Protein AF-A0A4Q3TW48-F1 (afdb_monomer_lite)

Sequence (237 aa):
MRKLLAAAVAIAPLMAAAGAHAEVVISTVRTTPILTSNATGSAADNIRFSGSGGINLSSGTAVTIDSSNTVTIDSGTNVNVQNAADNSIGVLINGGVTTGLTVRGQILVSDTIGDYPDTDSDGDLDGPWATGTGKYGVRVAGPGAVTGNVLIDTSGVVQVEGNNSYAIGVETALIGNLNNYGTITTYGDNSVGIRSTAAITGNVTVDGSVSANGAGASAVSIGNDVSGRVTVQGSLT

Foldseek 3Di:
DDDDDDPPDPPDPPPPPPPPQDAQEQQAEAADAAEQQCNVVNGGGAYEYDHNGEYEYQEAERYEYPEQYEYEYAAPYEQENELHAAQYESYEYEAPYAYEYEFLYEQYYYHNDPDFDPPPPPPDGDDAQHDGANYESYEYDYPHEYEEEYYQDQNGEFEHEHAPYEPYEAEEEYNYEYEHNYEFEYGHHLYERHEYPYEYAEEYYAQEEFEYHGHNYWRYYYNDHYNYYYYHNYHTD

Radius of gyration: 22.32 Å; chains: 1; bounding box: 92×38×68 Å

Secondary structure (DSSP, 8-state):
-----------------------EEE-SEESS-EEGGGTTSSS---EEE-TT-EEEESSSEEEEE-SS--EEE-TT-EEEETTPPTT-EEEEEETT-B--EEESSEEEE--S------SS-SSSPPS-S-S-BS-EEEEEESSS-EES-EEE-TT-EEEEESBT-EEEEE-S-EES-EEE-SEEEEESTT-EEEEE-S-BSS-EEE-S-EEEESTT-EEEEE-S-BSS-EEE-S-B-

pLDDT: mean 92.56, std 13.85, range [41.88, 98.94]

Structure (mmCIF, N/CA/C/O backbone):
data_AF-A0A4Q3TW48-F1
#
_entry.id   AF-A0A4Q3TW48-F1
#
loop_
_atom_site.group_PDB
_atom_site.id
_atom_site.type_symbol
_atom_site.label_atom_id
_atom_site.label_alt_id
_atom_site.label_comp_id
_atom_site.label_asym_id
_atom_site.label_entity_id
_atom_site.label_seq_id
_atom_site.pdbx_PDB_ins_code
_atom_site.Cartn_x
_atom_site.Cartn_y
_atom_site.Cartn_z
_atom_site.occupancy
_atom_site.B_iso_or_equiv
_atom_site.auth_seq_id
_atom_site.auth_comp_id
_atom_site.auth_asym_id
_atom_site.auth_atom_id
_atom_site.pdbx_PDB_model_num
ATOM 1 N N . MET A 1 1 ? -68.842 -12.856 41.416 1.00 47.47 1 MET A N 1
ATOM 2 C CA . MET A 1 1 ? -67.363 -12.808 41.385 1.00 47.47 1 MET A CA 1
ATOM 3 C C . MET A 1 1 ? -66.899 -12.704 39.944 1.00 47.47 1 MET A C 1
ATOM 5 O O . MET A 1 1 ? -67.295 -13.562 39.169 1.00 47.47 1 MET A O 1
ATOM 9 N N . ARG A 1 2 ? -66.075 -11.704 39.605 1.00 45.56 2 ARG A N 1
ATOM 10 C CA . ARG A 1 2 ? -64.919 -11.827 38.692 1.00 45.56 2 ARG A CA 1
ATOM 11 C C . ARG A 1 2 ? -64.202 -10.476 38.622 1.00 45.56 2 ARG A C 1
ATOM 13 O O . ARG A 1 2 ? -64.671 -9.541 37.988 1.00 45.56 2 ARG A O 1
ATOM 20 N N . LYS A 1 3 ? -63.103 -10.380 39.374 1.00 49.38 3 LYS A N 1
ATOM 21 C CA . LYS A 1 3 ? -62.163 -9.258 39.343 1.00 49.38 3 LYS A CA 1
ATOM 22 C C . LYS A 1 3 ? -61.404 -9.339 38.016 1.00 49.38 3 LYS A C 1
ATOM 24 O O . LYS A 1 3 ? -60.755 -10.351 37.766 1.00 49.38 3 LYS A O 1
ATOM 29 N N . LEU A 1 4 ? -61.508 -8.316 37.176 1.00 46.50 4 LEU A N 1
ATOM 30 C CA . LEU A 1 4 ? -60.657 -8.165 35.997 1.00 46.50 4 LEU A CA 1
ATOM 31 C C . LEU A 1 4 ? -59.350 -7.511 36.454 1.00 46.50 4 LEU A C 1
ATOM 33 O O . LEU A 1 4 ? -59.325 -6.324 36.764 1.00 46.50 4 LEU A O 1
ATOM 37 N N . LEU A 1 5 ? -58.283 -8.305 36.561 1.00 51.00 5 LEU A N 1
ATOM 38 C CA . LEU A 1 5 ? -56.927 -7.785 36.713 1.00 51.00 5 LEU A CA 1
ATOM 39 C C . LEU A 1 5 ? -56.436 -7.372 35.323 1.00 51.00 5 LEU A C 1
ATOM 41 O O . LEU A 1 5 ? -56.143 -8.226 34.489 1.00 51.00 5 LEU A O 1
ATOM 45 N N . ALA A 1 6 ? -56.354 -6.067 35.076 1.00 50.66 6 ALA A N 1
ATOM 46 C CA . ALA A 1 6 ? -55.621 -5.537 33.937 1.00 50.66 6 ALA A CA 1
ATOM 47 C C . ALA A 1 6 ? -54.119 -5.651 34.242 1.00 50.66 6 ALA A C 1
ATOM 49 O O . ALA A 1 6 ? -53.578 -4.889 35.042 1.00 50.66 6 ALA A O 1
ATOM 50 N N . ALA A 1 7 ? -53.455 -6.643 33.651 1.00 54.59 7 ALA A N 1
ATOM 51 C CA . ALA A 1 7 ? -52.003 -6.735 33.669 1.00 54.59 7 ALA A CA 1
ATOM 52 C C . ALA A 1 7 ? -51.437 -5.656 32.734 1.00 54.59 7 ALA A C 1
ATOM 54 O O . ALA A 1 7 ? -51.551 -5.757 31.514 1.00 54.59 7 ALA A O 1
ATOM 55 N N . ALA A 1 8 ? -50.853 -4.606 33.310 1.00 52.09 8 ALA A N 1
ATOM 56 C CA . ALA A 1 8 ? -50.073 -3.631 32.565 1.00 52.09 8 ALA A CA 1
ATOM 57 C C . ALA A 1 8 ? -48.762 -4.295 32.118 1.00 52.09 8 ALA A C 1
ATOM 59 O O . ALA A 1 8 ? -47.846 -4.486 32.916 1.00 52.09 8 ALA A O 1
ATOM 60 N N . VAL A 1 9 ? -48.682 -4.683 30.845 1.00 55.69 9 VAL A N 1
ATOM 61 C CA . VAL A 1 9 ? -47.421 -5.090 30.218 1.00 55.69 9 VAL A CA 1
ATOM 62 C C . VAL A 1 9 ? -46.605 -3.820 30.000 1.00 55.69 9 VAL A C 1
ATOM 64 O O . VAL A 1 9 ? -46.899 -3.025 29.109 1.00 55.69 9 VAL A O 1
ATOM 67 N N . ALA A 1 10 ? -45.606 -3.597 30.850 1.00 53.16 10 ALA A N 1
ATOM 68 C CA . ALA A 1 10 ? -44.621 -2.547 30.644 1.00 53.16 10 ALA A CA 1
ATOM 69 C C . ALA A 1 10 ? -43.761 -2.921 29.427 1.00 53.16 10 ALA A C 1
ATOM 71 O O . ALA A 1 10 ? -42.885 -3.780 29.510 1.00 53.16 10 ALA A O 1
ATOM 72 N N . ILE A 1 11 ? -44.031 -2.288 28.286 1.00 51.81 11 ILE A N 1
ATOM 73 C CA . ILE A 1 11 ? -43.118 -2.276 27.142 1.00 51.81 11 ILE A CA 1
ATOM 74 C C . ILE A 1 11 ? -41.919 -1.428 27.575 1.00 51.81 11 ILE A C 1
ATOM 76 O O . ILE A 1 11 ? -41.955 -0.201 27.503 1.00 51.81 11 ILE A O 1
ATOM 80 N N . ALA A 1 12 ? -40.879 -2.074 28.100 1.00 55.88 12 ALA A N 1
ATOM 81 C CA . ALA A 1 12 ? -39.589 -1.428 28.286 1.00 55.88 12 ALA A CA 1
ATOM 82 C C . ALA A 1 12 ? -39.045 -1.055 26.895 1.00 55.88 12 ALA A C 1
ATOM 84 O O . ALA A 1 12 ? -38.954 -1.936 26.035 1.00 55.88 12 ALA A O 1
ATOM 85 N N . PRO A 1 13 ? -38.680 0.211 26.633 1.00 56.09 13 PRO A N 1
ATOM 86 C CA . PRO A 1 13 ? -37.938 0.540 25.431 1.00 56.09 13 PRO A CA 1
ATOM 87 C C . PRO A 1 13 ? -36.585 -0.168 25.512 1.00 56.09 13 PRO A C 1
ATOM 89 O O . PRO A 1 13 ? -35.765 0.144 26.377 1.00 56.09 13 PRO A O 1
ATOM 92 N N . LEU A 1 14 ? -36.353 -1.132 24.620 1.00 47.44 14 LEU A N 1
ATOM 93 C CA . LEU A 1 14 ? -35.023 -1.656 24.342 1.00 47.44 14 LEU A CA 1
ATOM 94 C C . LEU A 1 14 ? -34.222 -0.520 23.697 1.00 47.44 14 LEU A C 1
ATOM 96 O O . LEU A 1 14 ? -34.199 -0.360 22.480 1.00 47.44 14 LEU A O 1
ATOM 100 N N . MET A 1 15 ? -33.628 0.326 24.534 1.00 51.22 15 MET A N 1
ATOM 101 C CA . MET A 1 15 ? -32.638 1.305 24.116 1.00 51.22 15 MET A CA 1
ATOM 102 C C . MET A 1 15 ? -31.389 0.522 23.718 1.00 51.22 15 MET A C 1
ATOM 104 O O . MET A 1 15 ? -30.552 0.195 24.557 1.00 51.22 15 MET A O 1
ATOM 108 N N . ALA A 1 16 ? -31.289 0.167 22.438 1.00 55.41 16 ALA A N 1
ATOM 109 C CA . ALA A 1 16 ? -30.023 -0.223 21.850 1.00 55.41 16 ALA A CA 1
ATOM 110 C C . ALA A 1 16 ? -29.094 0.990 21.972 1.00 55.41 16 ALA A C 1
ATOM 112 O O . ALA A 1 16 ? -29.217 1.960 21.226 1.00 55.41 16 ALA A O 1
ATOM 113 N N . ALA A 1 17 ? -28.207 0.964 22.965 1.00 49.19 17 ALA A N 1
ATOM 114 C CA . ALA A 1 17 ? -27.077 1.868 23.014 1.00 49.19 17 ALA A CA 1
ATOM 115 C C . ALA A 1 17 ? -26.208 1.547 21.793 1.00 49.19 17 ALA A C 1
ATOM 117 O O . ALA A 1 17 ? -25.379 0.640 21.828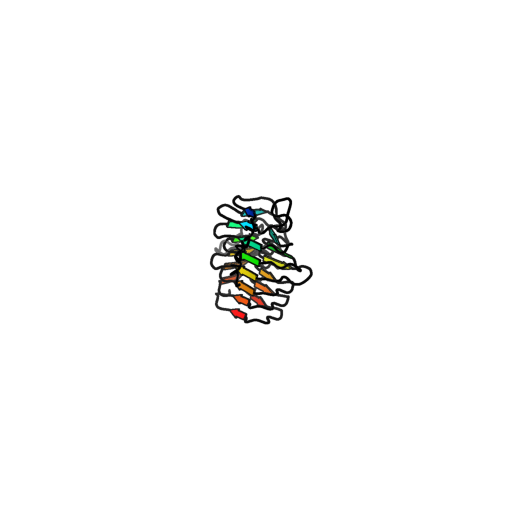 1.00 49.19 17 ALA A O 1
ATOM 118 N N . ALA A 1 18 ? -26.441 2.250 20.685 1.00 49.12 18 ALA A N 1
ATOM 119 C CA . ALA A 1 18 ? -25.451 2.365 19.634 1.00 49.12 18 ALA A CA 1
ATOM 120 C C . ALA A 1 18 ? -24.270 3.093 20.277 1.00 49.12 18 ALA A C 1
ATOM 122 O O . ALA A 1 18 ? -24.306 4.310 20.458 1.00 49.12 18 ALA A O 1
ATOM 123 N N . GLY A 1 19 ? -23.278 2.331 20.740 1.00 41.88 19 GLY A N 1
ATOM 124 C CA . GLY A 1 19 ? -22.016 2.904 21.167 1.00 41.88 19 GLY A CA 1
ATOM 125 C C . GLY A 1 19 ? -21.499 3.741 20.009 1.00 41.88 19 GLY A C 1
ATOM 126 O O . GLY A 1 19 ? -21.275 3.217 18.919 1.00 41.88 19 GLY A O 1
ATOM 127 N N . ALA A 1 20 ? -21.367 5.048 20.219 1.00 45.03 20 ALA A N 1
ATOM 128 C CA . ALA A 1 20 ? -20.543 5.855 19.345 1.00 45.03 20 ALA A CA 1
ATOM 129 C C . ALA A 1 20 ? -19.128 5.291 19.497 1.00 45.03 20 ALA A C 1
ATOM 131 O O . ALA A 1 20 ? -18.464 5.543 20.502 1.00 45.03 20 ALA A O 1
ATOM 132 N N . HIS A 1 21 ? -18.707 4.449 18.555 1.00 55.84 21 HIS A N 1
ATOM 133 C CA . HIS A 1 21 ? -17.299 4.131 18.406 1.00 55.84 21 HIS A CA 1
ATOM 134 C C . HIS A 1 21 ? -16.649 5.449 17.998 1.00 55.84 21 HIS A C 1
ATOM 136 O O . HIS A 1 21 ? -16.782 5.883 16.854 1.00 55.84 21 HIS A O 1
ATOM 142 N N . ALA A 1 22 ? -16.074 6.148 18.978 1.00 68.50 22 ALA A N 1
ATOM 143 C CA . ALA A 1 22 ? -15.161 7.233 18.680 1.00 68.50 22 ALA A CA 1
ATOM 144 C C . ALA A 1 22 ? -14.069 6.637 17.792 1.00 68.50 22 ALA A C 1
ATOM 146 O O . ALA A 1 22 ? -13.667 5.509 18.022 1.00 68.50 22 ALA A O 1
ATOM 147 N N . GLU A 1 23 ? -13.694 7.343 16.737 1.00 90.31 23 GLU A N 1
ATOM 148 C CA . GLU A 1 23 ? -12.499 7.044 15.961 1.00 90.31 23 GLU A CA 1
ATOM 149 C C . GLU A 1 23 ? -11.493 8.165 16.225 1.00 90.31 23 GLU A C 1
ATOM 151 O O . GLU A 1 23 ? -11.870 9.316 16.486 1.00 90.31 23 GLU A O 1
ATOM 156 N N . VAL A 1 24 ? -10.206 7.863 16.110 1.00 96.56 24 VAL A N 1
ATOM 157 C CA . VAL A 1 24 ? -9.156 8.876 16.158 1.00 96.56 24 VAL A CA 1
ATOM 158 C C . VAL A 1 24 ? -9.068 9.561 14.803 1.00 96.56 24 VAL A C 1
ATOM 160 O O . VAL A 1 24 ? -8.630 8.972 13.813 1.00 96.56 24 VAL A O 1
ATOM 163 N N . VAL A 1 25 ? -9.453 10.838 14.769 1.00 97.19 25 VAL A N 1
ATOM 164 C CA . VAL A 1 25 ? -9.357 11.667 13.565 1.00 97.19 25 VAL A CA 1
ATOM 165 C C . VAL A 1 25 ? -8.012 12.390 13.527 1.00 97.19 25 VAL A C 1
ATOM 167 O O . VAL A 1 25 ? -7.734 13.269 14.344 1.00 97.19 25 VAL A O 1
ATOM 170 N N . ILE A 1 26 ? -7.191 12.062 12.534 1.00 97.88 26 ILE A N 1
ATOM 171 C CA . ILE A 1 26 ? -5.974 12.800 12.203 1.00 97.88 26 ILE A CA 1
ATOM 172 C C . ILE A 1 26 ? -6.372 13.947 11.280 1.00 97.88 26 ILE A C 1
ATOM 174 O O . ILE A 1 26 ? -6.634 13.734 10.099 1.00 97.88 26 ILE A O 1
ATOM 178 N N . SER A 1 27 ? -6.460 15.157 11.833 1.00 97.19 27 SER A N 1
ATOM 179 C CA . SER A 1 27 ? -6.842 16.381 11.108 1.00 97.19 27 SER A CA 1
ATOM 180 C C . SER A 1 27 ? -5.666 17.312 10.791 1.00 97.19 27 SER A C 1
ATOM 182 O O . SER A 1 27 ? -5.808 18.265 10.022 1.00 97.19 27 SER A O 1
ATOM 184 N N . THR A 1 28 ? -4.491 17.021 11.348 1.00 96.75 28 THR A N 1
ATOM 185 C CA . THR A 1 28 ? -3.230 17.726 11.096 1.00 96.75 28 THR A CA 1
ATOM 186 C C . THR A 1 28 ? -2.124 16.736 10.746 1.00 96.75 28 THR A C 1
ATOM 188 O O . THR A 1 28 ? -2.190 15.557 11.105 1.00 96.75 28 THR A O 1
ATOM 191 N N . VAL A 1 29 ? -1.107 17.209 10.023 1.00 97.94 29 VAL A N 1
ATOM 192 C CA . VAL A 1 29 ? 0.040 16.379 9.643 1.00 97.94 29 VAL A CA 1
ATOM 193 C C . VAL A 1 29 ? 0.878 16.023 10.869 1.00 97.94 29 VAL A C 1
ATOM 195 O O . VAL A 1 29 ? 1.196 16.877 11.697 1.00 97.94 29 VAL A O 1
ATOM 198 N N . ARG A 1 30 ? 1.265 14.752 10.959 1.00 97.06 30 ARG A N 1
ATOM 199 C CA . ARG A 1 30 ? 2.155 14.208 11.986 1.00 97.06 30 ARG A CA 1
ATOM 200 C C . ARG A 1 30 ? 3.507 13.841 11.386 1.00 97.06 30 ARG A C 1
ATOM 202 O O . ARG A 1 30 ? 3.604 13.507 10.211 1.00 97.06 30 ARG A O 1
ATOM 209 N N . THR A 1 31 ? 4.535 13.832 12.225 1.00 98.00 31 THR A N 1
ATOM 210 C CA . THR A 1 31 ? 5.898 13.391 11.876 1.00 98.00 31 THR A CA 1
ATOM 211 C C . THR A 1 31 ? 6.317 12.135 12.639 1.00 98.00 31 THR A C 1
ATOM 213 O O . THR A 1 31 ? 7.496 11.801 12.719 1.00 98.00 31 THR A O 1
ATOM 216 N N . THR A 1 32 ? 5.347 11.442 13.237 1.00 97.81 32 THR A N 1
ATOM 217 C CA . THR A 1 32 ? 5.546 10.197 13.977 1.00 97.81 32 THR A CA 1
ATOM 218 C C . THR A 1 32 ? 4.590 9.121 13.466 1.00 97.81 32 THR A C 1
ATOM 220 O O . THR A 1 32 ? 3.460 9.457 13.089 1.00 97.81 32 THR A O 1
ATOM 223 N N . PRO A 1 33 ? 5.015 7.842 13.468 1.00 98.50 33 PRO A N 1
ATOM 224 C CA . PRO A 1 33 ? 4.142 6.720 13.150 1.00 98.50 33 PRO A CA 1
ATOM 225 C C . PRO A 1 33 ? 2.880 6.677 14.012 1.00 98.50 33 PRO A C 1
ATOM 227 O O . PRO A 1 33 ? 2.847 7.201 15.132 1.00 98.50 33 PRO A O 1
ATOM 230 N N . ILE A 1 34 ? 1.861 5.984 13.513 1.00 98.56 34 ILE A N 1
ATOM 231 C CA . ILE A 1 34 ? 0.654 5.661 14.272 1.00 98.56 34 ILE A CA 1
ATOM 232 C C . ILE A 1 34 ? 0.314 4.180 14.132 1.00 98.56 34 ILE A C 1
ATOM 234 O O . ILE A 1 34 ? 0.529 3.571 13.086 1.00 98.56 34 ILE A O 1
ATOM 238 N N . LEU A 1 35 ? -0.225 3.606 15.202 1.00 98.56 35 LEU A N 1
ATOM 239 C CA . LEU A 1 35 ? -0.625 2.209 15.265 1.00 98.56 35 LEU A CA 1
ATOM 240 C C . LEU A 1 35 ? -2.017 2.075 15.869 1.00 98.56 35 LEU A C 1
ATOM 242 O O . LEU A 1 35 ? -2.354 2.789 16.815 1.00 98.56 35 LEU A O 1
ATOM 246 N N . THR A 1 36 ? -2.829 1.180 15.315 1.00 98.50 36 THR A N 1
ATOM 247 C CA . THR A 1 36 ? -4.231 1.020 15.719 1.00 98.50 36 THR A CA 1
ATOM 248 C C . THR A 1 36 ? -4.391 0.559 17.161 1.00 98.50 36 THR A C 1
ATOM 250 O O . THR A 1 36 ? -5.332 0.993 17.814 1.00 98.50 36 THR A O 1
ATOM 253 N N . SER A 1 37 ? -3.458 -0.233 17.702 1.00 98.12 37 SER A N 1
ATOM 254 C CA . SER A 1 37 ? -3.489 -0.712 19.090 1.00 98.12 37 SER A CA 1
ATOM 255 C C . SER A 1 37 ? -3.247 0.387 20.135 1.00 98.12 37 SER A C 1
ATOM 257 O O . SER A 1 37 ? -3.519 0.185 21.319 1.00 98.12 37 SER A O 1
ATOM 259 N N . ASN A 1 38 ? -2.792 1.569 19.703 1.00 97.25 38 ASN A N 1
ATOM 260 C CA . ASN A 1 38 ? -2.535 2.734 20.546 1.00 97.25 38 ASN A CA 1
ATOM 261 C C . ASN A 1 38 ? -2.938 4.048 19.854 1.00 97.25 38 ASN A C 1
ATOM 263 O O . ASN A 1 38 ? -2.284 5.080 20.027 1.00 97.25 38 ASN A O 1
ATOM 267 N N . ALA A 1 39 ? -3.996 4.021 19.043 1.00 97.00 39 ALA A N 1
ATOM 268 C CA . ALA A 1 39 ? -4.413 5.163 18.234 1.00 97.00 39 ALA A CA 1
ATOM 269 C C . ALA A 1 39 ? -4.681 6.423 19.081 1.00 97.00 39 ALA A C 1
ATOM 271 O O . ALA A 1 39 ? -4.349 7.533 18.667 1.00 97.00 39 ALA A O 1
ATOM 272 N N . THR A 1 40 ? -5.227 6.261 20.293 1.00 94.44 40 THR A N 1
ATOM 273 C CA . THR A 1 40 ? -5.528 7.373 21.220 1.00 94.44 40 THR A CA 1
ATOM 274 C C . THR A 1 40 ? -4.328 7.805 22.073 1.00 94.44 40 THR A C 1
ATOM 276 O O . THR A 1 40 ? -4.432 8.745 22.859 1.00 94.44 40 THR A O 1
ATOM 279 N N . GLY A 1 41 ? -3.197 7.096 21.977 1.00 93.88 41 GLY A N 1
ATOM 280 C CA . GLY A 1 41 ? -2.044 7.228 22.872 1.00 93.88 41 GLY A CA 1
ATOM 281 C C . GLY A 1 41 ? -2.164 6.457 24.193 1.00 93.88 41 GLY A C 1
ATOM 282 O O . GLY A 1 41 ? -1.186 6.398 24.938 1.00 93.88 41 GLY A O 1
ATOM 283 N N . SER A 1 42 ? -3.325 5.853 24.479 1.00 93.75 42 SER A N 1
ATOM 284 C CA . SER A 1 42 ? -3.524 4.978 25.648 1.00 93.75 42 SER A CA 1
ATOM 285 C C . SER A 1 42 ? -4.360 3.719 25.386 1.00 93.75 42 SER A C 1
ATOM 287 O O . SER A 1 42 ? -4.442 2.849 26.251 1.00 93.75 42 SER A O 1
ATOM 289 N N . ALA A 1 43 ? -4.999 3.620 24.221 1.00 94.88 43 ALA A N 1
ATOM 290 C CA . ALA A 1 43 ? -5.896 2.530 23.867 1.00 94.88 43 ALA A CA 1
ATOM 291 C C . ALA A 1 43 ? -5.999 2.362 22.348 1.00 94.88 43 ALA A C 1
ATOM 293 O O . ALA A 1 43 ? -5.704 3.288 21.581 1.00 94.88 43 ALA A O 1
ATOM 294 N N . ALA A 1 44 ? -6.472 1.182 21.952 1.00 97.31 44 ALA A N 1
ATOM 295 C CA . ALA A 1 44 ? -6.741 0.848 20.568 1.00 97.31 44 ALA A CA 1
ATOM 296 C C . ALA A 1 44 ? -7.969 1.591 20.038 1.00 97.31 44 ALA A C 1
ATOM 298 O O . ALA A 1 44 ? -8.954 1.739 20.763 1.00 97.31 44 ALA A O 1
ATOM 299 N N . ASP A 1 45 ? -7.918 2.027 18.783 1.00 97.62 45 ASP A N 1
ATOM 300 C CA . ASP A 1 45 ? -9.054 2.661 18.121 1.00 97.62 45 ASP A CA 1
ATOM 301 C C . ASP A 1 45 ? -8.928 2.629 16.591 1.00 97.62 45 ASP A C 1
ATOM 303 O O . ASP A 1 45 ? -7.849 2.393 16.039 1.00 97.62 45 ASP A O 1
ATOM 307 N N . ASN A 1 46 ? -10.039 2.876 15.900 1.00 98.19 46 ASN A N 1
ATOM 308 C CA . ASN A 1 46 ? -10.048 3.162 14.471 1.00 98.19 46 ASN A CA 1
ATOM 309 C C . ASN A 1 46 ? -9.311 4.477 14.202 1.00 98.19 46 ASN A C 1
ATOM 311 O O . ASN A 1 46 ? -9.359 5.407 15.008 1.00 98.19 46 ASN A O 1
ATOM 315 N N . ILE A 1 47 ? -8.662 4.574 13.045 1.00 98.62 47 ILE A N 1
ATOM 316 C CA . ILE A 1 47 ? -7.953 5.783 12.621 1.00 98.62 47 ILE A CA 1
ATOM 317 C C . ILE A 1 47 ? -8.588 6.296 11.332 1.00 98.62 47 ILE A C 1
ATOM 319 O O . ILE A 1 47 ? -8.693 5.558 10.350 1.00 98.62 47 ILE A O 1
ATOM 323 N N . ARG A 1 48 ? -8.947 7.580 11.303 1.00 98.44 48 ARG A N 1
ATOM 324 C CA . ARG A 1 48 ? -9.371 8.273 10.083 1.00 98.44 48 ARG A CA 1
ATOM 325 C C . ARG A 1 48 ? -8.519 9.507 9.834 1.00 98.44 48 ARG A C 1
ATOM 327 O O . ARG A 1 48 ? -8.433 10.388 10.682 1.00 98.44 48 ARG A O 1
ATOM 334 N N . PHE A 1 49 ? -7.918 9.610 8.658 1.00 98.56 49 PHE A N 1
ATOM 335 C CA . PHE A 1 49 ? -7.299 10.851 8.196 1.00 98.56 49 PHE A CA 1
ATOM 336 C C . PHE A 1 49 ? -8.367 11.713 7.535 1.00 98.56 49 PHE A C 1
ATOM 338 O O . PHE A 1 49 ? -9.092 11.211 6.686 1.00 98.56 49 PHE A O 1
ATOM 345 N N . SER A 1 50 ? -8.470 12.990 7.914 1.00 97.56 50 SER A N 1
ATOM 346 C CA . SER A 1 50 ? -9.491 13.911 7.398 1.00 97.56 50 SER A CA 1
ATOM 347 C C . SER A 1 50 ? -8.941 15.328 7.217 1.00 97.56 50 SER A C 1
ATOM 349 O O . SER A 1 50 ? -8.070 15.763 7.965 1.00 97.56 50 SER A O 1
ATOM 351 N N . GLY A 1 51 ? -9.497 16.100 6.279 1.00 95.81 51 GLY A N 1
ATOM 352 C CA . GLY A 1 51 ? -9.113 17.503 6.071 1.00 95.81 51 GLY A CA 1
ATOM 353 C C . GLY A 1 51 ? -7.634 17.645 5.701 1.00 95.81 51 GLY A C 1
ATOM 354 O O . GLY A 1 51 ? -7.183 17.020 4.754 1.00 95.81 51 GLY A O 1
ATOM 355 N N . SER A 1 52 ? -6.877 18.435 6.465 1.00 94.44 52 SER A N 1
ATOM 356 C CA . SER A 1 52 ? -5.417 18.590 6.321 1.00 94.44 52 SER A CA 1
ATOM 357 C C . SER A 1 52 ? -4.596 17.508 7.043 1.00 94.44 52 SER A C 1
ATOM 359 O O . SER A 1 52 ? -3.407 17.694 7.310 1.00 94.44 52 SER A O 1
ATOM 361 N N . GLY A 1 53 ? -5.235 16.410 7.442 1.00 97.88 53 GLY A N 1
ATOM 362 C CA . GLY A 1 53 ? -4.596 15.293 8.122 1.00 97.88 53 GLY A CA 1
ATOM 363 C C . GLY A 1 53 ? -3.563 14.581 7.264 1.00 97.88 53 GLY A C 1
ATOM 364 O O . GLY A 1 53 ? -3.736 14.424 6.057 1.00 97.88 53 GLY A O 1
ATOM 365 N N . GLY A 1 54 ? -2.504 14.089 7.900 1.00 98.25 54 GLY A N 1
ATOM 366 C CA . GLY A 1 54 ? -1.522 13.266 7.210 1.00 98.25 54 GLY A CA 1
ATOM 367 C C . GLY A 1 54 ? -0.396 12.776 8.104 1.00 98.25 54 GLY A C 1
ATOM 368 O O . GLY A 1 54 ? -0.350 13.080 9.297 1.00 98.25 54 GLY A O 1
ATOM 369 N N . ILE A 1 55 ? 0.529 12.033 7.510 1.00 98.69 55 ILE A N 1
ATOM 370 C CA . ILE A 1 55 ? 1.809 11.653 8.112 1.00 98.69 55 ILE A CA 1
ATOM 371 C C . ILE A 1 55 ? 2.915 11.936 7.100 1.00 98.69 55 ILE A C 1
ATOM 373 O O . ILE A 1 55 ? 2.759 11.590 5.937 1.00 98.69 55 ILE A O 1
ATOM 377 N N . ASN A 1 56 ? 4.024 12.519 7.554 1.00 98.25 56 ASN A N 1
ATOM 378 C CA . ASN A 1 56 ? 5.259 12.657 6.787 1.00 98.25 56 ASN A CA 1
ATOM 379 C C . ASN A 1 56 ? 6.417 12.039 7.579 1.00 98.25 56 ASN A C 1
ATOM 381 O O . ASN A 1 56 ? 6.789 12.553 8.635 1.00 98.25 56 ASN A O 1
ATOM 385 N N . LEU A 1 57 ? 6.990 10.956 7.061 1.00 98.19 57 LEU A N 1
ATOM 386 C CA . LEU A 1 57 ? 8.201 10.312 7.577 1.00 98.19 57 LEU A CA 1
ATOM 387 C C . LEU A 1 57 ? 9.295 10.285 6.507 1.00 98.19 57 LEU A C 1
ATOM 389 O O . LEU A 1 57 ? 9.039 10.588 5.348 1.00 98.19 57 LEU A O 1
ATOM 393 N N . SER A 1 58 ? 10.498 9.866 6.895 1.00 96.50 58 SER A N 1
ATOM 394 C CA . SER A 1 58 ? 11.598 9.545 5.973 1.00 96.50 58 SER A CA 1
ATOM 395 C C . SER A 1 58 ? 12.095 8.103 6.083 1.00 96.50 58 SER A C 1
ATOM 397 O O . SER A 1 58 ? 12.984 7.679 5.353 1.00 96.50 58 SER A O 1
ATOM 399 N N . SER A 1 59 ? 11.554 7.326 7.019 1.00 97.12 59 SER A N 1
ATOM 400 C CA . SER A 1 59 ? 11.926 5.927 7.222 1.00 97.12 59 SER A CA 1
ATOM 401 C C . SER A 1 59 ? 10.855 5.183 8.015 1.00 97.12 59 SER A C 1
ATOM 403 O O . SER A 1 59 ? 10.016 5.797 8.679 1.00 97.12 59 SER A O 1
ATOM 405 N N . GLY A 1 60 ? 10.922 3.852 7.976 1.00 98.19 60 GLY A N 1
ATOM 406 C CA . GLY A 1 60 ? 10.069 2.978 8.775 1.00 98.19 60 GLY A CA 1
ATOM 407 C C . GLY A 1 60 ? 8.646 2.870 8.233 1.00 98.19 60 GLY A C 1
ATOM 408 O O . GLY A 1 60 ? 8.406 3.020 7.036 1.00 98.19 60 GLY A O 1
ATOM 409 N N . THR A 1 61 ? 7.705 2.564 9.125 1.00 98.81 61 THR A N 1
ATOM 410 C CA . THR A 1 61 ? 6.290 2.371 8.788 1.00 98.81 61 THR A CA 1
ATOM 411 C C . THR A 1 61 ? 5.461 3.556 9.270 1.00 98.81 61 THR A C 1
ATOM 413 O O . THR A 1 61 ? 5.509 3.879 10.455 1.00 98.81 61 THR A O 1
ATOM 416 N N . ALA A 1 62 ? 4.691 4.194 8.384 1.00 98.75 62 ALA A N 1
ATOM 417 C CA . ALA A 1 62 ? 3.870 5.349 8.755 1.00 98.75 62 ALA A CA 1
ATOM 418 C C . ALA A 1 62 ? 2.600 4.963 9.522 1.00 98.75 62 ALA A C 1
ATOM 420 O O . ALA A 1 62 ? 2.316 5.544 10.573 1.00 98.75 62 ALA A O 1
ATOM 421 N N . VAL A 1 63 ? 1.860 3.969 9.033 1.00 98.88 63 VAL A N 1
ATOM 422 C CA . VAL A 1 63 ? 0.656 3.449 9.689 1.00 98.88 63 VAL A CA 1
ATOM 423 C C . VAL A 1 63 ? 0.778 1.946 9.885 1.00 98.88 63 VAL A C 1
ATOM 425 O O . VAL A 1 63 ? 1.038 1.221 8.928 1.00 98.88 63 VAL A O 1
ATOM 428 N N . THR A 1 64 ? 0.524 1.470 11.100 1.00 98.81 64 THR A N 1
ATOM 429 C CA . THR A 1 64 ? 0.489 0.038 11.415 1.00 98.81 64 THR A CA 1
ATOM 430 C C . THR A 1 64 ? -0.897 -0.367 11.911 1.00 98.81 64 THR A C 1
ATOM 432 O O . THR A 1 64 ? -1.377 0.128 12.928 1.00 98.81 64 THR A O 1
ATOM 435 N N . ILE A 1 65 ? -1.537 -1.295 11.207 1.00 98.75 65 ILE A N 1
ATOM 436 C CA . ILE A 1 65 ? -2.786 -1.934 11.616 1.00 98.75 65 ILE A CA 1
ATOM 437 C C . ILE A 1 65 ? -2.444 -3.243 12.331 1.00 98.75 65 ILE A C 1
ATOM 439 O O . ILE A 1 65 ? -2.185 -4.263 11.698 1.00 98.75 65 ILE A O 1
ATOM 443 N N . ASP A 1 66 ? -2.393 -3.190 13.657 1.00 98.31 66 ASP A N 1
ATOM 444 C CA . ASP A 1 66 ? -1.991 -4.268 14.570 1.00 98.31 66 ASP A CA 1
ATOM 445 C C . ASP A 1 66 ? -3.080 -4.679 15.576 1.00 98.31 66 ASP A C 1
ATOM 447 O O . ASP A 1 66 ? -2.850 -5.544 16.421 1.00 98.31 66 ASP A O 1
ATOM 451 N N . SER A 1 67 ? -4.276 -4.097 15.483 1.00 97.75 67 SER A N 1
ATOM 452 C CA . SER A 1 67 ? -5.455 -4.484 16.259 1.00 97.75 67 SER A CA 1
ATOM 453 C C . SER A 1 67 ? -6.672 -4.666 15.348 1.00 97.75 67 SER A C 1
ATOM 455 O O . SER A 1 67 ? -6.619 -4.414 14.143 1.00 97.75 67 SER A O 1
ATOM 457 N N . SER A 1 68 ? -7.796 -5.124 15.910 1.00 96.50 68 SER A N 1
ATOM 458 C CA . SER A 1 68 ? -9.055 -5.280 15.160 1.00 96.50 68 SER A CA 1
ATOM 459 C C . SER A 1 68 ? -9.796 -3.945 15.000 1.00 96.50 68 SER A C 1
ATOM 461 O O . SER A 1 68 ? -10.955 -3.804 15.382 1.00 96.50 68 SER A O 1
ATOM 463 N N . ASN A 1 69 ? -9.083 -2.950 14.476 1.00 98.25 69 ASN A N 1
ATOM 464 C CA . ASN A 1 69 ? -9.546 -1.591 14.229 1.00 98.25 69 ASN A CA 1
ATOM 465 C C . ASN A 1 69 ? -9.163 -1.179 12.811 1.00 98.25 69 ASN A C 1
ATOM 467 O O . ASN A 1 69 ? -8.113 -1.576 12.311 1.00 98.25 69 ASN A O 1
ATOM 471 N N . THR A 1 70 ? -10.008 -0.384 12.167 1.00 98.56 70 THR A N 1
ATOM 472 C CA . THR A 1 70 ? -9.866 -0.011 10.756 1.00 98.56 70 THR A CA 1
ATOM 473 C C . THR A 1 70 ? -9.046 1.257 10.565 1.00 98.56 70 THR A C 1
ATOM 475 O O . THR A 1 70 ? -9.024 2.129 11.436 1.00 98.56 70 THR A O 1
ATOM 478 N N . VAL A 1 71 ? -8.477 1.414 9.369 1.00 98.81 71 VAL A N 1
ATOM 479 C CA . VAL A 1 71 ? -7.880 2.677 8.916 1.00 98.81 71 VAL A CA 1
ATOM 480 C C . VAL A 1 71 ? -8.605 3.186 7.674 1.00 98.81 71 VAL A C 1
ATOM 482 O O . VAL A 1 71 ? -8.777 2.452 6.699 1.00 98.81 71 VAL A O 1
ATOM 485 N N . THR A 1 72 ? -8.979 4.466 7.692 1.00 98.81 72 THR A N 1
ATOM 486 C CA . THR A 1 72 ? -9.489 5.187 6.520 1.00 98.81 72 THR A CA 1
ATOM 487 C C . THR A 1 72 ? -8.612 6.401 6.225 1.00 98.81 72 THR A C 1
ATOM 489 O O . THR A 1 72 ? -8.410 7.255 7.086 1.00 98.81 72 THR A O 1
ATOM 492 N N . ILE A 1 73 ? -8.095 6.495 5.003 1.00 98.75 73 ILE A N 1
ATOM 493 C CA . ILE A 1 73 ? -7.343 7.654 4.511 1.00 98.75 73 ILE A CA 1
ATOM 494 C C . ILE A 1 73 ? -8.278 8.429 3.584 1.00 98.75 73 ILE A C 1
ATOM 496 O O . ILE A 1 73 ? -8.449 8.015 2.439 1.00 98.75 73 ILE A O 1
ATOM 500 N N . ASP A 1 74 ? -8.932 9.495 4.058 1.00 98.69 74 ASP A N 1
ATOM 501 C CA . ASP A 1 74 ? -9.923 10.208 3.242 1.00 98.69 74 ASP A CA 1
ATOM 502 C C . ASP A 1 74 ? -9.291 10.995 2.091 1.00 98.69 74 ASP A C 1
ATOM 504 O O . ASP A 1 74 ? -8.111 11.357 2.109 1.00 98.69 74 ASP A O 1
ATOM 508 N N . SER A 1 75 ? -10.109 11.300 1.084 1.00 98.12 75 SER A N 1
ATOM 509 C CA . SER A 1 75 ? -9.727 12.162 -0.033 1.00 98.12 75 SER A CA 1
ATOM 510 C C . SER A 1 75 ? -9.143 13.487 0.460 1.00 98.12 75 SER A C 1
ATOM 512 O O . SER A 1 75 ? -9.717 14.130 1.341 1.00 98.12 75 SER A O 1
ATOM 514 N N . GLY A 1 76 ? -8.029 13.908 -0.137 1.00 97.19 76 GLY A N 1
ATOM 515 C CA . GLY A 1 76 ? -7.320 15.132 0.247 1.00 97.19 76 GLY A CA 1
ATOM 516 C C . GLY A 1 76 ? -6.351 14.976 1.424 1.00 97.19 76 GLY A C 1
ATOM 517 O O . GLY A 1 76 ? -5.688 15.948 1.766 1.00 97.19 76 GLY A O 1
ATOM 518 N N . THR A 1 77 ? -6.235 13.779 2.011 1.00 98.62 77 THR A N 1
ATOM 519 C CA . THR A 1 77 ? -5.213 13.460 3.023 1.00 98.62 77 THR A CA 1
ATOM 520 C C . THR A 1 77 ? -4.062 12.649 2.437 1.00 98.62 77 THR A C 1
ATOM 522 O O . THR A 1 77 ? -4.173 12.085 1.342 1.00 98.62 77 THR A O 1
ATOM 525 N N . ASN A 1 78 ? -2.944 12.590 3.161 1.00 97.38 78 ASN A N 1
ATOM 526 C CA . ASN A 1 78 ? -1.713 11.983 2.659 1.00 97.38 78 ASN A CA 1
ATOM 527 C C . ASN A 1 78 ? -0.910 11.261 3.749 1.00 97.38 78 ASN A C 1
ATOM 529 O O . ASN A 1 78 ? -0.620 11.823 4.807 1.00 97.38 78 ASN A O 1
ATOM 533 N N . VAL A 1 79 ? -0.511 10.027 3.449 1.00 98.69 79 VAL A N 1
ATOM 534 C CA . VAL A 1 79 ? 0.449 9.225 4.213 1.00 98.69 79 VAL A CA 1
ATOM 535 C C . VAL A 1 79 ? 1.719 9.118 3.379 1.00 98.69 79 VAL A C 1
ATOM 537 O O . VAL A 1 79 ? 1.779 8.354 2.419 1.00 98.69 79 VAL A O 1
ATOM 540 N N . ASN A 1 80 ? 2.728 9.899 3.746 1.00 98.19 80 ASN A N 1
ATOM 541 C CA . ASN A 1 80 ? 3.970 10.014 3.005 1.00 98.19 80 ASN A CA 1
ATOM 542 C C . ASN A 1 80 ? 5.146 9.456 3.808 1.00 98.19 80 ASN A C 1
ATOM 544 O O . ASN A 1 80 ? 5.361 9.817 4.970 1.00 98.19 80 ASN A O 1
ATOM 548 N N . VAL A 1 81 ? 5.967 8.651 3.146 1.00 98.38 81 VAL A N 1
ATOM 549 C CA . VAL A 1 81 ? 7.349 8.396 3.540 1.00 98.38 81 VAL A CA 1
ATOM 550 C C . VAL A 1 81 ? 8.223 8.934 2.410 1.00 98.38 81 VAL A C 1
ATOM 552 O O . VAL A 1 81 ? 8.322 8.322 1.354 1.00 98.38 81 VAL A O 1
ATOM 555 N N . GLN A 1 82 ? 8.757 10.138 2.591 1.00 96.19 82 GLN A N 1
ATOM 556 C CA . GLN A 1 82 ? 9.484 10.883 1.560 1.00 96.19 82 GLN A CA 1
ATOM 557 C C . GLN A 1 82 ? 10.982 10.723 1.743 1.00 96.19 82 GLN A C 1
ATOM 559 O O . GLN A 1 82 ? 11.449 10.657 2.881 1.00 96.19 82 GLN A O 1
ATOM 564 N N . ASN A 1 83 ? 11.741 10.717 0.645 1.00 95.25 83 ASN A N 1
ATOM 565 C CA . ASN A 1 83 ? 13.170 10.392 0.686 1.00 95.25 83 ASN A CA 1
ATOM 566 C C . ASN A 1 83 ? 13.386 9.103 1.488 1.00 95.25 83 ASN A C 1
ATOM 568 O O . ASN A 1 83 ? 14.210 9.045 2.405 1.00 95.25 83 ASN A O 1
ATOM 572 N N . ALA A 1 84 ? 12.525 8.120 1.225 1.00 96.38 84 ALA A N 1
ATOM 573 C CA . ALA A 1 84 ? 12.330 6.998 2.111 1.00 96.38 84 ALA A CA 1
ATOM 574 C C . ALA A 1 84 ? 13.606 6.164 2.188 1.00 96.38 84 ALA A C 1
ATOM 576 O O . ALA A 1 84 ? 14.165 5.783 1.162 1.00 96.38 84 ALA A O 1
ATOM 577 N N . ALA A 1 85 ? 14.026 5.789 3.392 1.00 97.12 85 ALA A N 1
ATOM 578 C CA . ALA A 1 85 ? 15.024 4.740 3.558 1.00 97.12 85 ALA A CA 1
ATOM 579 C C . ALA A 1 85 ? 14.520 3.402 2.981 1.00 97.12 85 ALA A C 1
ATOM 581 O O . ALA A 1 85 ? 13.313 3.198 2.791 1.00 97.12 85 ALA A O 1
ATOM 582 N N . ASP A 1 86 ? 15.434 2.469 2.731 1.00 97.88 86 ASP A N 1
ATOM 583 C CA . ASP A 1 86 ? 15.081 1.107 2.328 1.00 97.88 86 ASP A CA 1
ATOM 584 C C . ASP A 1 86 ? 14.109 0.455 3.313 1.00 97.88 86 ASP A C 1
ATOM 586 O O . ASP A 1 86 ? 14.157 0.693 4.522 1.00 97.88 86 ASP A O 1
ATOM 590 N N . ASN A 1 87 ? 13.246 -0.414 2.788 1.00 98.12 87 ASN A N 1
ATOM 591 C CA . ASN A 1 87 ? 12.238 -1.149 3.559 1.00 98.12 87 ASN A CA 1
ATOM 592 C C . ASN A 1 87 ? 11.162 -0.279 4.232 1.00 98.12 87 ASN A C 1
ATOM 594 O O . ASN A 1 87 ? 10.452 -0.753 5.122 1.00 98.12 87 ASN A O 1
ATOM 598 N N . SER A 1 88 ? 11.021 0.982 3.820 1.00 98.69 88 SER A N 1
ATOM 599 C CA . SER A 1 88 ? 9.954 1.857 4.308 1.00 98.69 88 SER A CA 1
ATOM 600 C C . SER A 1 88 ? 8.573 1.406 3.832 1.00 98.69 88 SER A C 1
ATOM 602 O O . SER A 1 88 ? 8.416 0.880 2.729 1.00 98.69 88 SER A O 1
ATOM 604 N N . ILE A 1 89 ? 7.562 1.632 4.670 1.00 98.88 89 ILE A N 1
ATOM 605 C CA . ILE A 1 89 ? 6.188 1.185 4.438 1.00 98.88 89 ILE A CA 1
ATOM 606 C C . ILE A 1 89 ? 5.221 2.345 4.698 1.00 98.88 89 ILE A C 1
ATOM 608 O O . ILE A 1 89 ? 5.247 2.947 5.770 1.00 98.88 89 ILE A O 1
ATOM 612 N N . GLY A 1 90 ? 4.318 2.631 3.763 1.00 98.81 90 GLY A N 1
ATOM 613 C CA . GLY A 1 90 ? 3.211 3.560 4.001 1.00 98.81 90 GLY A CA 1
ATOM 614 C C . GLY A 1 90 ? 2.239 2.996 5.040 1.00 98.81 90 GLY A C 1
ATOM 615 O O . GLY A 1 90 ? 2.099 3.530 6.140 1.00 98.81 90 GLY A O 1
ATOM 616 N N . VAL A 1 91 ? 1.609 1.866 4.719 1.00 98.94 91 VAL A N 1
ATOM 617 C CA . VAL A 1 91 ? 0.668 1.163 5.599 1.00 98.94 91 VAL A CA 1
ATOM 618 C C . VAL A 1 91 ? 1.048 -0.312 5.727 1.00 98.94 91 VAL A C 1
ATOM 620 O O . VAL A 1 91 ? 1.060 -1.042 4.738 1.00 98.94 91 VAL A O 1
ATOM 623 N N . LEU A 1 92 ? 1.321 -0.768 6.947 1.00 98.88 92 LEU A N 1
ATOM 624 C CA . LEU A 1 92 ? 1.465 -2.182 7.289 1.00 98.88 92 LEU A CA 1
ATOM 625 C C . LEU A 1 92 ? 0.166 -2.694 7.912 1.00 98.88 92 LEU A C 1
ATOM 627 O O . LEU A 1 92 ? -0.345 -2.092 8.850 1.00 98.88 92 LEU A O 1
ATOM 631 N N . ILE A 1 93 ? -0.334 -3.830 7.440 1.00 98.88 93 ILE A N 1
ATOM 632 C CA . ILE A 1 93 ? -1.427 -4.580 8.056 1.00 98.88 93 ILE A CA 1
ATOM 633 C C . ILE A 1 93 ? -0.847 -5.888 8.581 1.00 98.88 93 ILE A C 1
ATOM 635 O O . ILE A 1 93 ? -0.433 -6.739 7.790 1.00 98.88 93 ILE A O 1
ATOM 639 N N . ASN A 1 94 ? -0.799 -6.030 9.905 1.00 98.50 94 ASN A N 1
ATOM 640 C CA . ASN A 1 94 ? -0.270 -7.223 10.551 1.00 98.50 94 ASN A CA 1
ATOM 641 C C . ASN A 1 94 ? -1.253 -8.390 10.430 1.00 98.50 94 ASN A C 1
ATOM 643 O O . ASN A 1 94 ? -2.456 -8.229 10.613 1.00 98.50 94 ASN A O 1
ATOM 647 N N . GLY A 1 95 ? -0.726 -9.585 10.180 1.00 98.06 95 GLY A N 1
ATOM 648 C CA . GLY A 1 95 ? -1.476 -10.834 10.237 1.00 98.06 95 GLY A CA 1
ATOM 649 C C . GLY A 1 95 ? -2.137 -11.062 11.600 1.00 98.06 95 GLY A C 1
ATOM 650 O O . GLY A 1 95 ? -1.665 -10.585 12.633 1.00 98.06 95 GLY A O 1
ATOM 651 N N . GLY A 1 96 ? -3.239 -11.816 11.596 1.00 97.94 96 GLY A N 1
ATOM 652 C CA . GLY A 1 96 ? -3.936 -12.238 12.811 1.00 97.94 96 GLY A CA 1
ATOM 653 C C . GLY A 1 96 ? -4.995 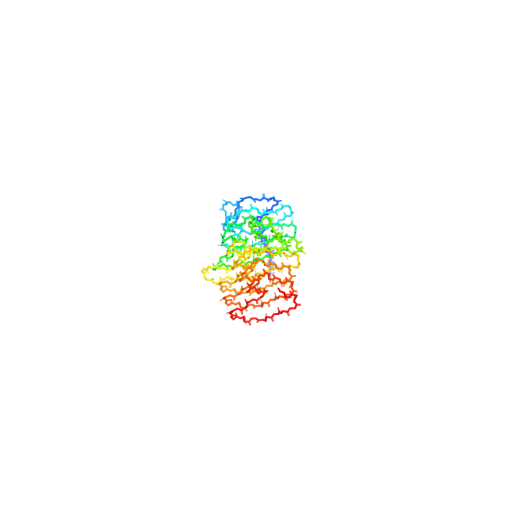-11.261 13.324 1.00 97.94 96 GLY A C 1
ATOM 654 O O . GLY A 1 96 ? -5.535 -11.476 14.408 1.00 97.94 96 GLY A O 1
ATOM 655 N N . VAL A 1 97 ? -5.322 -10.210 12.566 1.00 97.88 97 VAL A N 1
ATOM 656 C CA . VAL A 1 97 ? -6.319 -9.196 12.950 1.00 97.88 97 VAL A CA 1
ATOM 657 C C . VAL A 1 97 ? -7.571 -9.252 12.070 1.00 97.88 97 VAL A C 1
ATOM 659 O O . VAL A 1 97 ? -7.525 -9.687 10.916 1.00 97.88 97 VAL A O 1
ATOM 662 N N . THR A 1 98 ? -8.700 -8.777 12.607 1.00 98.44 98 THR A N 1
ATOM 663 C CA . THR A 1 98 ? -9.919 -8.515 11.824 1.00 98.44 98 THR A CA 1
ATOM 664 C C . THR A 1 98 ? -10.041 -7.016 11.584 1.00 98.44 98 THR A C 1
ATOM 666 O O . THR A 1 98 ? -10.384 -6.268 12.496 1.00 98.44 98 THR A O 1
ATOM 669 N N . THR A 1 99 ? -9.722 -6.558 10.377 1.00 98.44 99 THR A N 1
ATOM 670 C CA . THR A 1 99 ? -9.609 -5.131 10.057 1.00 98.44 99 THR A CA 1
ATOM 671 C C . THR A 1 99 ? -9.930 -4.839 8.592 1.00 98.44 99 THR A C 1
ATOM 673 O O . THR A 1 99 ? -10.033 -5.738 7.764 1.00 98.44 99 THR A O 1
ATOM 676 N N . GLY A 1 100 ? -10.063 -3.560 8.257 1.00 97.75 100 GLY A N 1
ATOM 677 C CA . GLY A 1 100 ? -10.127 -3.075 6.891 1.00 97.75 100 GLY A CA 1
ATOM 678 C C . GLY A 1 100 ? -9.264 -1.834 6.697 1.00 97.75 100 GLY A C 1
ATOM 679 O O . GLY A 1 100 ? -9.114 -1.013 7.607 1.00 97.75 100 GLY A O 1
ATOM 680 N N . LEU A 1 101 ? -8.744 -1.695 5.480 1.00 98.88 101 LEU A N 1
ATOM 681 C CA . LEU A 1 101 ? -8.088 -0.487 4.994 1.00 98.88 101 LEU A CA 1
ATOM 682 C C . LEU A 1 101 ? -8.911 0.097 3.846 1.00 98.88 101 LEU A C 1
ATOM 684 O O . LEU A 1 101 ? -9.211 -0.605 2.880 1.00 98.88 101 LEU A O 1
ATOM 688 N N . THR A 1 102 ? -9.235 1.385 3.940 1.00 98.88 102 THR A N 1
ATOM 689 C CA . THR A 1 102 ? -9.812 2.159 2.833 1.00 98.88 102 THR A CA 1
ATOM 690 C C . THR A 1 102 ? -8.928 3.353 2.501 1.00 98.88 102 THR A C 1
ATOM 692 O O . THR A 1 102 ? -8.671 4.198 3.358 1.00 98.88 102 THR A O 1
ATOM 695 N N . VAL A 1 103 ? -8.492 3.445 1.246 1.00 98.88 103 VAL A N 1
ATOM 696 C CA . VAL A 1 103 ? -7.644 4.524 0.733 1.00 98.88 103 VAL A CA 1
ATOM 697 C C . VAL A 1 103 ? -8.429 5.343 -0.284 1.00 98.88 103 VAL A C 1
ATOM 699 O O . VAL A 1 103 ? -8.728 4.868 -1.374 1.00 98.88 103 VAL A O 1
ATOM 702 N N . ARG A 1 104 ? -8.765 6.578 0.086 1.00 98.75 104 ARG A N 1
ATOM 703 C CA . ARG A 1 104 ? -9.356 7.619 -0.776 1.00 98.75 104 ARG A CA 1
ATOM 7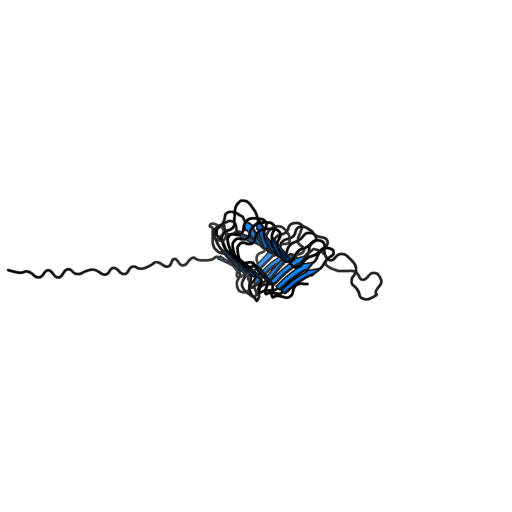04 C C . ARG A 1 104 ? -8.419 8.808 -0.974 1.00 98.75 104 ARG A C 1
ATOM 706 O O . ARG A 1 104 ? -8.630 9.586 -1.897 1.00 98.75 104 ARG A O 1
ATOM 713 N N . GLY A 1 105 ? -7.448 8.981 -0.083 1.00 98.62 105 GLY A N 1
ATOM 714 C CA . GLY A 1 105 ? -6.353 9.936 -0.208 1.00 98.62 105 GLY A CA 1
ATOM 715 C C . GLY A 1 105 ? -5.123 9.310 -0.858 1.00 98.62 105 GLY A C 1
ATOM 716 O O . GLY A 1 105 ? -5.228 8.391 -1.667 1.00 98.62 105 GLY A O 1
ATOM 717 N N . GLN A 1 106 ? -3.951 9.816 -0.487 1.00 98.62 106 GLN A N 1
ATOM 718 C CA . GLN A 1 106 ? -2.682 9.431 -1.101 1.00 98.62 106 GLN A CA 1
ATOM 719 C C . GLN A 1 106 ? -1.806 8.643 -0.125 1.00 98.62 106 GLN A C 1
ATOM 721 O O . GLN A 1 106 ? -1.668 9.016 1.042 1.00 98.62 106 GLN A O 1
ATOM 726 N N . ILE A 1 107 ? -1.182 7.578 -0.619 1.00 98.88 107 ILE A N 1
ATOM 727 C CA . ILE A 1 107 ? -0.042 6.918 0.011 1.00 98.88 107 ILE A CA 1
ATOM 728 C C . ILE A 1 107 ? 1.150 7.098 -0.924 1.00 98.88 107 ILE A C 1
ATOM 730 O O . ILE A 1 107 ? 1.124 6.609 -2.052 1.00 98.88 107 ILE A O 1
ATOM 734 N N . LEU A 1 108 ? 2.187 7.783 -0.452 1.00 98.62 108 LEU A N 1
ATOM 735 C CA . LEU A 1 108 ? 3.411 8.023 -1.210 1.00 98.62 108 LEU A CA 1
ATOM 736 C C . LEU A 1 108 ? 4.606 7.470 -0.444 1.00 98.62 108 LEU A C 1
ATOM 738 O O . LEU A 1 108 ? 4.871 7.886 0.682 1.00 98.62 108 LEU A O 1
ATOM 742 N N . VAL A 1 109 ? 5.354 6.569 -1.067 1.00 98.56 109 VAL A N 1
ATOM 743 C CA . VAL A 1 109 ? 6.665 6.142 -0.577 1.00 98.56 109 VAL A CA 1
ATOM 744 C C . VAL A 1 109 ? 7.683 6.470 -1.656 1.00 98.56 109 VAL A C 1
ATOM 746 O O . VAL A 1 109 ? 7.914 5.667 -2.556 1.00 98.56 109 VAL A O 1
ATOM 749 N N . SER A 1 110 ? 8.216 7.690 -1.595 1.00 96.38 110 SER A N 1
ATOM 750 C CA . SER A 1 110 ? 9.115 8.219 -2.620 1.00 96.38 110 SER A CA 1
ATOM 751 C C . SER A 1 110 ? 10.558 7.849 -2.315 1.00 96.38 110 SER A C 1
ATOM 753 O O . SER A 1 110 ? 10.946 7.688 -1.152 1.00 96.38 110 SER A O 1
ATOM 755 N N . ASP A 1 111 ? 11.365 7.733 -3.355 1.00 93.50 111 ASP A N 1
ATOM 756 C CA . ASP A 1 111 ? 12.771 7.426 -3.208 1.00 93.50 111 ASP A CA 1
ATOM 757 C C . ASP A 1 111 ? 13.586 8.689 -2.904 1.00 93.50 111 ASP A C 1
ATOM 759 O O . ASP A 1 111 ? 13.043 9.763 -2.640 1.00 93.50 111 ASP A O 1
ATOM 763 N N . THR A 1 112 ? 14.906 8.535 -2.858 1.00 85.31 112 THR A N 1
ATOM 764 C CA . THR A 1 112 ? 15.866 9.605 -2.557 1.00 85.31 112 THR A CA 1
ATOM 765 C C . THR A 1 112 ? 16.456 10.266 -3.806 1.00 85.31 112 THR A C 1
ATOM 767 O O . THR A 1 112 ? 17.226 11.219 -3.670 1.00 85.31 112 THR A O 1
ATOM 770 N N . ILE A 1 113 ? 16.117 9.784 -5.011 1.00 82.81 113 ILE A N 1
ATOM 771 C CA . ILE A 1 113 ? 16.550 10.411 -6.265 1.00 82.81 113 ILE A CA 1
ATOM 772 C C . ILE A 1 113 ? 15.838 11.758 -6.403 1.00 82.81 113 ILE A C 1
ATOM 774 O O . ILE A 1 113 ? 14.631 11.815 -6.615 1.00 82.81 113 ILE A O 1
ATOM 778 N N . GLY A 1 114 ? 16.600 12.842 -6.257 1.00 69.19 114 GLY A N 1
ATOM 779 C CA . GLY A 1 114 ? 16.095 14.203 -6.435 1.00 69.19 114 GLY A CA 1
ATOM 780 C C . GLY A 1 114 ? 16.129 14.673 -7.889 1.00 69.19 114 GLY A C 1
ATOM 781 O O . GLY A 1 114 ? 15.173 15.291 -8.340 1.00 69.19 114 GLY A O 1
ATOM 782 N N . ASP A 1 115 ? 17.203 14.341 -8.612 1.00 74.88 115 ASP A N 1
ATOM 783 C CA . ASP A 1 115 ? 17.440 14.762 -9.993 1.00 74.88 115 ASP A CA 1
ATOM 784 C C . ASP A 1 115 ? 17.897 13.565 -10.835 1.00 74.88 115 ASP A C 1
ATOM 786 O O . ASP A 1 115 ? 18.737 12.771 -10.397 1.00 74.88 115 ASP A O 1
ATOM 790 N N . TYR A 1 116 ? 17.371 13.470 -12.055 1.00 79.19 116 TYR A N 1
ATOM 791 C CA . TYR A 1 116 ? 17.841 12.538 -13.076 1.00 79.19 116 TYR A CA 1
ATOM 792 C C . TYR A 1 116 ? 18.736 13.311 -14.055 1.00 79.19 116 TYR A C 1
ATOM 794 O O . TYR A 1 116 ? 18.300 14.352 -14.556 1.00 79.19 116 TYR A O 1
ATOM 802 N N . PRO A 1 117 ? 19.991 12.890 -14.287 1.00 80.06 117 PRO A N 1
ATOM 803 C CA . PRO A 1 117 ? 20.846 13.534 -15.280 1.00 80.06 117 PRO A CA 1
ATOM 804 C C . PRO A 1 117 ? 20.328 13.287 -16.705 1.00 80.06 117 PRO A C 1
ATOM 806 O O . PRO A 1 117 ? 19.584 12.350 -16.933 1.00 80.06 117 PRO A O 1
ATOM 809 N N . ASP A 1 118 ? 20.754 14.113 -17.654 1.00 86.81 118 ASP A N 1
ATOM 810 C CA . ASP A 1 118 ? 20.704 13.860 -19.104 1.00 86.81 118 ASP A CA 1
ATOM 811 C C . ASP A 1 118 ? 22.143 14.105 -19.589 1.00 86.81 118 ASP A C 1
ATOM 813 O O . ASP A 1 118 ? 22.598 15.248 -19.720 1.00 86.81 118 ASP A O 1
ATOM 817 N N . THR A 1 119 ? 22.938 13.036 -19.628 1.00 88.00 119 THR A N 1
ATOM 818 C CA . THR A 1 119 ? 24.407 13.089 -19.700 1.00 88.00 119 THR A CA 1
ATOM 819 C C . THR A 1 119 ? 24.890 13.413 -21.105 1.00 88.00 119 THR A C 1
ATOM 821 O O . THR A 1 119 ? 25.950 14.031 -21.252 1.00 88.00 119 THR A O 1
ATOM 824 N N . ASP A 1 120 ? 24.146 13.010 -22.133 1.00 89.31 120 ASP A N 1
ATOM 825 C CA . ASP A 1 120 ? 24.480 13.261 -23.534 1.00 89.31 120 ASP A CA 1
ATOM 826 C C . ASP A 1 120 ? 23.610 14.341 -24.199 1.00 89.31 120 ASP A C 1
ATOM 828 O O . ASP A 1 120 ? 23.923 14.771 -25.315 1.00 89.31 120 ASP A O 1
ATOM 832 N N . SER A 1 121 ? 22.654 14.908 -23.455 1.00 91.12 121 SER A N 1
ATOM 833 C CA . SER A 1 121 ? 21.836 16.060 -23.846 1.00 91.12 121 SER A CA 1
ATOM 834 C C . SER A 1 121 ? 20.944 15.793 -25.056 1.00 91.12 121 SER A C 1
ATOM 836 O O . SER A 1 121 ? 20.722 16.701 -25.870 1.00 91.12 121 SER A O 1
ATOM 838 N N . ASP A 1 122 ? 20.450 14.566 -25.208 1.00 91.75 122 ASP A N 1
ATOM 839 C CA . ASP A 1 122 ? 19.525 14.200 -26.281 1.00 91.75 122 ASP A CA 1
ATOM 840 C C . ASP A 1 122 ? 18.039 14.394 -25.902 1.00 91.75 122 ASP A C 1
ATOM 842 O O . ASP A 1 122 ? 17.161 14.397 -26.777 1.00 91.75 122 ASP A O 1
ATOM 846 N N . GLY A 1 123 ? 17.779 14.696 -24.625 1.00 85.19 123 GLY A N 1
ATOM 847 C CA . GLY A 1 123 ? 16.468 15.012 -24.080 1.00 85.19 123 GLY A CA 1
ATOM 848 C C . GLY A 1 123 ? 15.761 13.844 -23.397 1.00 85.19 123 GLY A C 1
ATOM 849 O O . GLY A 1 123 ? 14.634 14.054 -22.926 1.00 85.19 123 GLY A O 1
ATOM 850 N N . ASP A 1 124 ? 16.366 12.655 -23.327 1.00 81.69 124 ASP A N 1
ATOM 851 C CA . ASP A 1 124 ? 15.951 11.621 -22.386 1.00 81.69 124 ASP A CA 1
ATOM 8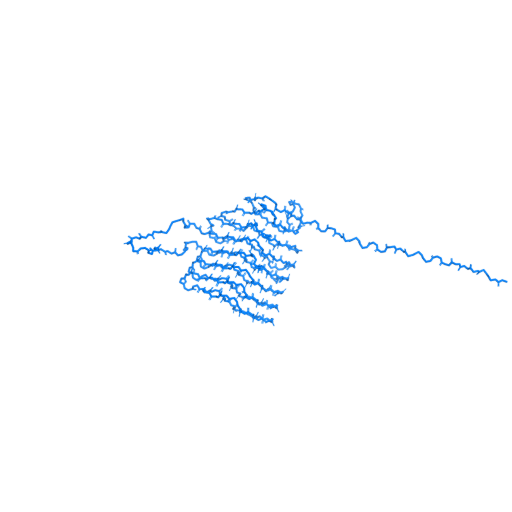52 C C . ASP A 1 124 ? 16.715 11.706 -21.050 1.00 81.69 124 ASP A C 1
ATOM 854 O O . ASP A 1 124 ? 17.806 12.254 -20.932 1.00 81.69 124 ASP A O 1
ATOM 858 N N . LEU A 1 125 ? 16.038 11.307 -19.969 1.00 84.00 125 LEU A N 1
ATOM 859 C CA . LEU A 1 125 ? 16.640 11.316 -18.641 1.00 84.00 125 LEU A CA 1
ATOM 860 C C . LEU A 1 125 ? 17.374 9.993 -18.434 1.00 84.00 125 LEU A C 1
ATOM 862 O O . LEU A 1 125 ? 16.774 8.919 -18.507 1.00 84.00 125 LEU A O 1
ATOM 866 N N . ASP A 1 126 ? 18.651 10.097 -18.106 1.00 83.25 126 ASP A N 1
ATOM 867 C CA . ASP A 1 126 ? 19.533 9.001 -17.765 1.00 83.25 126 ASP A CA 1
ATOM 868 C C . ASP A 1 126 ? 19.337 8.507 -16.331 1.00 83.25 126 ASP A C 1
ATOM 870 O O . ASP A 1 126 ? 18.981 9.230 -15.395 1.00 83.25 126 ASP A O 1
ATOM 874 N N . GLY A 1 127 ? 19.748 7.257 -16.132 1.00 85.62 127 GLY A N 1
ATOM 875 C CA . GLY A 1 127 ? 19.911 6.660 -14.818 1.00 85.62 127 GLY A CA 1
ATOM 876 C C . GLY A 1 127 ? 18.761 5.743 -14.411 1.00 85.62 127 GLY A C 1
ATOM 877 O O . GLY A 1 127 ? 17.831 5.482 -15.172 1.00 85.62 127 GLY A O 1
ATOM 878 N N . PRO A 1 128 ? 18.864 5.150 -13.215 1.00 89.50 128 PRO A N 1
ATOM 879 C CA . PRO A 1 128 ? 17.882 4.185 -12.751 1.00 89.50 128 PRO A CA 1
ATOM 880 C C . PRO A 1 128 ? 16.597 4.887 -12.313 1.00 89.50 128 PRO A C 1
ATOM 882 O O . PRO A 1 128 ? 16.667 5.931 -11.680 1.00 89.50 128 PRO A O 1
ATOM 885 N N . TRP A 1 129 ? 15.441 4.250 -12.513 1.00 90.19 129 TRP A N 1
ATOM 886 C CA . TRP A 1 129 ? 14.141 4.722 -12.004 1.00 90.19 129 TRP A CA 1
ATOM 887 C C . TRP A 1 129 ? 14.073 4.884 -10.477 1.00 90.19 129 TRP A C 1
ATOM 889 O O . TRP A 1 129 ? 13.203 5.586 -9.972 1.00 90.19 129 TRP A O 1
ATOM 899 N N . ALA A 1 130 ? 14.927 4.170 -9.738 1.00 93.62 130 ALA A N 1
ATOM 900 C CA . ALA A 1 130 ? 15.035 4.233 -8.285 1.00 93.62 130 ALA A CA 1
ATOM 901 C C . ALA A 1 130 ? 16.403 3.696 -7.816 1.00 93.62 130 ALA A C 1
ATOM 903 O O . ALA A 1 130 ? 16.975 2.791 -8.429 1.00 93.62 130 ALA A O 1
ATOM 904 N N . THR A 1 131 ? 16.923 4.212 -6.704 1.00 93.75 131 THR A N 1
ATOM 905 C CA . THR A 1 131 ? 18.123 3.733 -6.001 1.00 93.75 131 THR A CA 1
ATOM 906 C C . THR A 1 131 ? 17.783 2.892 -4.771 1.00 93.75 131 THR A C 1
ATOM 908 O O . THR A 1 131 ? 18.500 1.934 -4.479 1.00 93.75 131 THR A O 1
ATOM 911 N N . GLY A 1 132 ? 16.702 3.211 -4.057 1.00 95.56 132 GLY A N 1
ATOM 912 C CA . GLY A 1 132 ? 16.277 2.484 -2.862 1.00 95.56 132 GLY A CA 1
ATOM 913 C C . GLY A 1 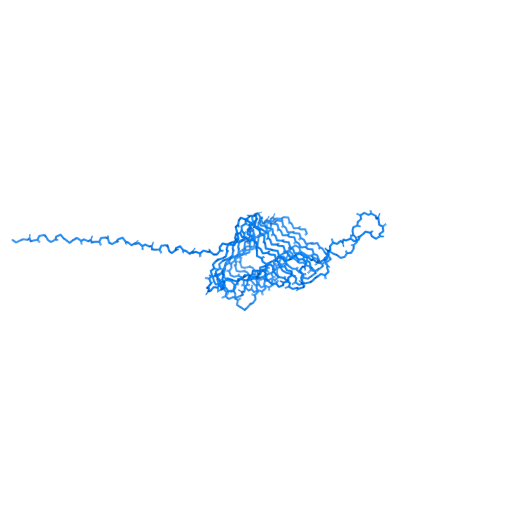132 ? 15.646 1.124 -3.164 1.00 95.56 132 GLY A C 1
ATOM 914 O O . GLY A 1 132 ? 15.395 0.779 -4.318 1.00 95.56 132 GLY A O 1
ATOM 915 N N . THR A 1 133 ? 15.361 0.332 -2.127 1.00 98.00 133 THR A N 1
ATOM 916 C CA . THR A 1 133 ? 14.794 -1.018 -2.288 1.00 98.00 133 THR A CA 1
ATOM 917 C C . THR A 1 133 ? 13.794 -1.432 -1.204 1.00 98.00 133 THR A C 1
ATOM 919 O O . THR A 1 133 ? 13.763 -0.881 -0.099 1.00 98.00 133 THR A O 1
ATOM 922 N N . GLY A 1 134 ? 12.980 -2.443 -1.520 1.00 98.12 134 GLY A N 1
ATOM 923 C CA . GLY A 1 134 ? 12.129 -3.159 -0.564 1.00 98.12 134 GLY A CA 1
ATOM 924 C C . GLY A 1 134 ? 10.987 -2.332 0.026 1.00 98.12 134 GLY A C 1
ATOM 925 O O . GLY A 1 134 ? 10.511 -2.642 1.118 1.00 98.12 134 GLY A O 1
ATOM 926 N N . LYS A 1 135 ? 10.567 -1.262 -0.649 1.00 98.62 135 LYS A N 1
ATOM 927 C CA . LYS A 1 135 ? 9.552 -0.333 -0.152 1.00 98.62 135 LYS A CA 1
ATOM 928 C C . LYS A 1 135 ? 8.137 -0.835 -0.440 1.00 98.62 135 LYS A C 1
ATOM 930 O O . LYS A 1 135 ? 7.907 -1.559 -1.411 1.00 98.62 135 LYS A O 1
ATOM 935 N N . TYR A 1 136 ? 7.185 -0.431 0.400 1.00 98.88 136 TYR A N 1
ATOM 936 C CA . TYR A 1 136 ? 5.777 -0.798 0.247 1.00 98.88 136 TYR A CA 1
ATOM 937 C C . TYR A 1 136 ? 4.832 0.383 0.435 1.00 98.88 136 TYR A C 1
ATOM 939 O O . TYR A 1 136 ? 4.940 1.113 1.415 1.00 98.88 136 TYR A O 1
ATOM 947 N N . GLY A 1 137 ? 3.832 0.513 -0.433 1.00 98.88 137 GLY A N 1
ATOM 948 C CA . GLY A 1 137 ? 2.725 1.446 -0.216 1.00 98.88 137 GLY A CA 1
ATOM 949 C C . GLY A 1 137 ? 1.788 0.879 0.845 1.00 98.88 137 GLY A C 1
ATOM 950 O O . GLY A 1 137 ? 1.660 1.422 1.941 1.00 98.88 137 GLY A O 1
ATOM 951 N N . VAL A 1 138 ? 1.210 -0.280 0.539 1.00 98.94 138 VAL A N 1
ATOM 952 C CA . VAL A 1 138 ? 0.419 -1.117 1.443 1.00 98.94 138 VAL A CA 1
ATOM 953 C C . VAL A 1 138 ? 1.047 -2.506 1.509 1.00 98.94 138 VAL A C 1
ATOM 955 O O . VAL A 1 138 ? 1.248 -3.155 0.484 1.00 98.94 138 VAL A O 1
ATOM 958 N N . ARG A 1 139 ? 1.319 -2.998 2.716 1.00 98.88 139 ARG A N 1
ATOM 959 C CA . ARG A 1 139 ? 1.850 -4.343 2.952 1.00 98.88 139 ARG A CA 1
ATOM 960 C C . ARG A 1 139 ? 0.944 -5.112 3.902 1.00 98.88 139 ARG A C 1
ATOM 962 O O . ARG A 1 139 ? 0.745 -4.688 5.032 1.00 98.88 139 ARG A O 1
ATOM 969 N N . VAL A 1 140 ? 0.427 -6.254 3.466 1.00 98.81 140 VAL A N 1
ATOM 970 C CA . VAL A 1 140 ? -0.344 -7.197 4.287 1.00 98.81 140 VAL A CA 1
ATOM 971 C C . VAL A 1 140 ? 0.564 -8.375 4.610 1.00 98.81 140 VAL A C 1
ATOM 973 O O . VAL A 1 140 ? 0.835 -9.197 3.737 1.00 98.81 140 VAL A O 1
ATOM 976 N N . ALA A 1 141 ? 1.080 -8.445 5.834 1.00 98.56 141 ALA A N 1
ATOM 977 C CA . ALA A 1 141 ? 2.135 -9.391 6.196 1.00 98.56 141 ALA A CA 1
ATOM 978 C C . ALA A 1 141 ? 2.092 -9.763 7.682 1.00 98.56 141 ALA A C 1
ATOM 980 O O . ALA A 1 141 ? 1.406 -9.133 8.476 1.00 98.56 141 ALA A O 1
ATOM 981 N N . GLY A 1 142 ? 2.862 -10.772 8.083 1.00 96.31 142 GLY A N 1
ATOM 982 C CA . GLY A 1 142 ? 2.969 -11.200 9.481 1.00 96.31 142 GLY A CA 1
ATOM 983 C C . GLY A 1 142 ? 2.205 -12.492 9.792 1.00 96.31 142 GLY A C 1
ATOM 984 O O . GLY A 1 142 ? 1.712 -13.159 8.881 1.00 96.31 142 GLY A O 1
ATOM 985 N N . PRO A 1 143 ? 2.161 -12.901 11.072 1.00 92.19 143 PRO A N 1
ATOM 986 C CA . PRO A 1 143 ? 1.665 -14.215 11.463 1.00 92.19 143 PRO A CA 1
ATOM 987 C C . PRO A 1 143 ? 0.139 -14.306 11.370 1.00 92.19 143 PRO A C 1
ATOM 989 O O . PRO A 1 143 ? -0.576 -13.489 11.934 1.00 92.19 143 PRO A O 1
ATOM 992 N N . GLY A 1 144 ? -0.366 -15.359 10.727 1.00 96.88 144 GLY A N 1
ATOM 993 C CA . GLY A 1 144 ? -1.804 -15.608 10.617 1.00 96.88 144 GLY A CA 1
ATOM 994 C C . GLY A 1 144 ? -2.500 -14.761 9.550 1.00 96.88 144 GLY A C 1
ATOM 995 O O . GLY A 1 144 ? -1.917 -13.854 8.957 1.00 96.88 144 GLY A O 1
ATOM 996 N N . ALA A 1 145 ? -3.762 -15.092 9.283 1.00 98.19 145 ALA A N 1
ATOM 997 C CA . ALA A 1 145 ? -4.552 -14.433 8.252 1.00 98.19 145 ALA A CA 1
ATOM 998 C C . ALA A 1 145 ? -5.059 -13.059 8.711 1.00 98.19 145 ALA A C 1
ATOM 1000 O O . ALA A 1 145 ? -5.389 -12.874 9.883 1.00 98.19 145 ALA A O 1
ATOM 1001 N N . VAL A 1 146 ? -5.174 -12.119 7.778 1.00 98.75 146 VAL A N 1
ATOM 1002 C CA . VAL A 1 146 ? -5.943 -10.883 7.966 1.00 98.75 146 VAL A CA 1
ATOM 1003 C C . VAL A 1 146 ? -7.373 -11.145 7.515 1.00 98.75 146 VAL A C 1
ATOM 1005 O O . VAL A 1 146 ? -7.582 -11.630 6.407 1.00 98.75 146 VAL A O 1
ATOM 1008 N N . THR A 1 147 ? -8.363 -10.831 8.351 1.00 98.81 147 THR A N 1
ATOM 1009 C CA . THR A 1 147 ? -9.783 -10.929 7.974 1.00 98.81 147 THR A CA 1
ATOM 1010 C C . THR A 1 147 ? -10.360 -9.546 7.711 1.00 98.81 147 THR A C 1
ATOM 1012 O O . THR A 1 147 ? -10.372 -8.703 8.602 1.00 98.81 147 THR A O 1
ATOM 1015 N N . GLY A 1 148 ? -10.873 -9.334 6.503 1.00 98.50 148 GLY A N 1
ATOM 1016 C CA . GLY A 1 148 ? -11.465 -8.082 6.040 1.00 98.50 148 GLY A CA 1
ATOM 1017 C C . GLY A 1 148 ? -10.869 -7.614 4.714 1.00 98.50 148 GLY A C 1
ATOM 1018 O O . GLY A 1 148 ? -10.248 -8.394 3.997 1.00 98.50 148 GLY A O 1
ATOM 1019 N N . ASN A 1 149 ? -11.136 -6.364 4.332 1.00 98.75 149 ASN A N 1
ATOM 1020 C CA . ASN A 1 149 ? -10.890 -5.891 2.967 1.00 98.75 149 ASN A CA 1
ATOM 1021 C C . ASN A 1 149 ? -9.746 -4.876 2.892 1.00 98.75 149 ASN A C 1
ATOM 1023 O O . ASN A 1 149 ? -9.589 -4.033 3.777 1.00 98.75 149 ASN A O 1
ATOM 1027 N N . VAL A 1 150 ? -9.036 -4.897 1.766 1.00 98.88 150 VAL A N 1
ATOM 1028 C CA . VAL A 1 150 ? -8.150 -3.814 1.330 1.00 98.88 150 VAL A CA 1
ATOM 1029 C C . VAL A 1 150 ? -8.795 -3.141 0.125 1.00 98.88 150 VAL A C 1
ATOM 1031 O O . VAL A 1 150 ? -9.044 -3.785 -0.896 1.00 98.88 150 VAL A O 1
ATOM 1034 N N . LEU A 1 151 ? -9.099 -1.853 0.258 1.00 98.88 151 LEU A N 1
ATOM 1035 C CA . LEU A 1 151 ? -9.771 -1.057 -0.762 1.00 98.88 151 LEU A CA 1
ATOM 1036 C C . LEU A 1 151 ? -8.945 0.184 -1.096 1.00 98.88 151 LEU A C 1
ATOM 1038 O O . LEU A 1 151 ? -8.801 1.074 -0.258 1.00 98.88 151 LEU A O 1
ATOM 1042 N N . ILE A 1 152 ? -8.477 0.268 -2.338 1.00 98.88 152 ILE A N 1
ATOM 1043 C CA . ILE A 1 152 ? -8.087 1.531 -2.965 1.00 98.88 152 ILE A CA 1
ATOM 1044 C C . ILE A 1 152 ? -9.311 2.029 -3.728 1.00 98.88 152 ILE A C 1
ATOM 1046 O O . ILE A 1 152 ? -9.708 1.447 -4.738 1.00 98.88 152 ILE A O 1
ATOM 1050 N N . ASP A 1 153 ? -9.972 3.040 -3.176 1.00 98.62 153 ASP A N 1
ATOM 1051 C CA . ASP A 1 153 ? -11.178 3.639 -3.746 1.00 98.62 153 ASP A CA 1
ATOM 1052 C C . ASP A 1 153 ? -10.813 4.494 -4.977 1.00 98.62 153 ASP A C 1
ATOM 1054 O O . ASP A 1 153 ? -9.645 4.749 -5.253 1.00 98.62 153 ASP A O 1
ATOM 1058 N N . THR A 1 154 ? -11.817 4.959 -5.709 1.00 98.19 154 THR A N 1
ATOM 1059 C CA . THR A 1 154 ? -11.698 5.713 -6.970 1.00 98.19 154 THR A CA 1
ATOM 1060 C C . THR A 1 154 ? -10.777 6.936 -6.914 1.00 98.19 154 THR A C 1
ATOM 1062 O O . THR A 1 154 ? -10.083 7.222 -7.884 1.00 98.19 154 THR A O 1
ATOM 1065 N N . SER A 1 155 ? -10.739 7.658 -5.791 1.00 98.19 155 SER A N 1
ATOM 1066 C CA . SER A 1 155 ? -9.832 8.801 -5.590 1.00 98.19 155 SER A CA 1
ATOM 1067 C C . SER A 1 155 ? -8.495 8.423 -4.945 1.00 98.19 155 SER A C 1
ATOM 1069 O O . SER A 1 155 ? -7.634 9.284 -4.775 1.00 98.19 155 SER A O 1
ATOM 1071 N N . GLY A 1 156 ? -8.345 7.163 -4.531 1.00 98.75 156 GLY A N 1
ATOM 1072 C CA . GLY A 1 156 ? -7.160 6.657 -3.861 1.00 98.75 156 GLY A CA 1
ATOM 1073 C C . GLY A 1 156 ? -5.962 6.613 -4.800 1.00 98.75 156 GLY A C 1
ATOM 1074 O O . GLY A 1 156 ? -6.069 6.160 -5.940 1.00 98.75 156 GLY A O 1
ATOM 1075 N N . VAL A 1 157 ? -4.810 7.051 -4.300 1.00 98.88 157 VAL A N 1
ATOM 1076 C CA . VAL A 1 157 ? -3.535 6.979 -5.019 1.00 98.88 157 VAL A CA 1
ATOM 1077 C C . VAL A 1 157 ? -2.520 6.248 -4.157 1.00 98.88 157 VAL A C 1
ATOM 1079 O O . VAL A 1 157 ? -2.356 6.574 -2.981 1.00 98.88 157 VAL A O 1
ATOM 1082 N N . VAL A 1 158 ? -1.820 5.279 -4.743 1.00 98.94 158 VAL A N 1
ATOM 1083 C CA . VAL A 1 158 ? -0.669 4.620 -4.121 1.00 98.94 158 VAL A CA 1
ATOM 1084 C C . VAL A 1 158 ? 0.517 4.716 -5.069 1.00 98.94 158 VAL A C 1
ATOM 1086 O O . VAL A 1 158 ? 0.488 4.146 -6.157 1.00 98.94 158 VAL A O 1
ATOM 1089 N N . GLN A 1 159 ? 1.564 5.422 -4.653 1.00 98.75 159 GLN A N 1
ATOM 1090 C CA . GLN A 1 159 ? 2.802 5.558 -5.413 1.00 98.75 159 GLN A CA 1
ATOM 1091 C C . GLN A 1 159 ? 3.989 5.063 -4.592 1.00 98.75 159 GLN A C 1
ATOM 1093 O O . GLN A 1 159 ? 4.144 5.432 -3.426 1.00 98.75 159 GLN A O 1
ATOM 1098 N N . VAL A 1 160 ? 4.821 4.225 -5.207 1.00 98.69 160 VAL A N 1
ATOM 1099 C CA . VAL A 1 160 ? 6.047 3.706 -4.593 1.00 98.69 160 VAL A CA 1
ATOM 1100 C C . VAL A 1 160 ? 7.204 3.791 -5.570 1.00 98.69 160 VAL A C 1
ATOM 1102 O O . VAL A 1 160 ? 7.106 3.328 -6.701 1.00 98.69 160 VAL A O 1
ATOM 1105 N N . GLU A 1 161 ? 8.319 4.325 -5.102 1.00 98.12 161 GLU A N 1
ATOM 1106 C CA . GLU A 1 161 ? 9.574 4.397 -5.840 1.00 98.12 161 GLU A CA 1
ATOM 1107 C C . GLU A 1 161 ? 10.626 3.571 -5.092 1.00 98.12 161 GLU A C 1
ATOM 1109 O O . GLU A 1 161 ? 10.845 3.749 -3.893 1.00 98.12 161 GLU A O 1
ATOM 1114 N N . GLY A 1 162 ? 11.246 2.617 -5.775 1.00 97.81 162 GLY A N 1
ATOM 1115 C CA . GLY A 1 162 ? 12.211 1.683 -5.208 1.00 97.81 162 GLY A CA 1
ATOM 1116 C C . GLY A 1 162 ? 12.341 0.437 -6.075 1.00 97.81 162 GLY A C 1
ATOM 1117 O O . GLY A 1 162 ? 11.364 -0.035 -6.648 1.00 97.81 162 GLY A O 1
ATOM 1118 N N . ASN A 1 163 ? 13.529 -0.152 -6.124 1.00 98.12 163 ASN A N 1
ATOM 1119 C CA . ASN A 1 163 ? 13.763 -1.470 -6.708 1.00 98.12 163 ASN A CA 1
ATOM 1120 C C . ASN A 1 163 ? 13.164 -2.566 -5.813 1.00 98.12 163 ASN A C 1
ATOM 1122 O O . ASN A 1 163 ? 13.069 -2.396 -4.596 1.00 98.12 163 ASN A O 1
ATOM 1126 N N . ASN A 1 164 ? 12.761 -3.705 -6.379 1.00 98.38 164 ASN A N 1
ATOM 1127 C CA . ASN A 1 164 ? 12.160 -4.826 -5.637 1.00 98.38 164 ASN A CA 1
ATOM 1128 C C . ASN A 1 164 ? 11.056 -4.373 -4.658 1.00 98.38 164 ASN A C 1
ATOM 1130 O O . ASN A 1 164 ? 10.997 -4.841 -3.516 1.00 98.38 164 ASN A O 1
ATOM 1134 N N . SER A 1 165 ? 10.247 -3.401 -5.073 1.00 98.69 165 SER A N 1
ATOM 1135 C CA . SER A 1 165 ? 9.275 -2.698 -4.234 1.00 98.69 165 SER A CA 1
ATOM 1136 C C . SER A 1 165 ? 7.858 -2.903 -4.757 1.00 98.69 165 SER A C 1
ATOM 1138 O O . SER A 1 165 ? 7.649 -3.278 -5.912 1.00 98.69 165 SER A O 1
ATOM 1140 N N . TYR A 1 166 ? 6.869 -2.699 -3.889 1.00 98.81 166 TYR A N 1
ATOM 1141 C CA . TYR A 1 166 ? 5.494 -3.094 -4.184 1.00 98.81 166 TYR A CA 1
ATOM 1142 C C . TYR A 1 166 ? 4.506 -2.027 -3.734 1.00 98.81 166 TYR A C 1
ATOM 1144 O O . TYR A 1 166 ? 4.457 -1.689 -2.553 1.00 98.81 166 TYR A O 1
ATOM 1152 N N . ALA A 1 167 ? 3.667 -1.508 -4.632 1.00 98.81 167 ALA A N 1
ATOM 1153 C CA . ALA A 1 167 ? 2.644 -0.560 -4.190 1.00 98.81 167 ALA A CA 1
ATOM 1154 C C . ALA A 1 167 ? 1.615 -1.239 -3.282 1.00 98.81 167 ALA A C 1
ATOM 1156 O O . ALA A 1 167 ? 1.296 -0.703 -2.222 1.00 98.81 167 ALA A O 1
ATOM 1157 N N . ILE A 1 168 ? 1.179 -2.450 -3.629 1.00 98.88 168 ILE A N 1
ATOM 1158 C CA . ILE A 1 168 ? 0.393 -3.320 -2.754 1.00 98.88 168 ILE A CA 1
ATOM 1159 C C . ILE A 1 168 ? 1.024 -4.710 -2.733 1.00 98.88 168 ILE A C 1
ATOM 1161 O O . ILE A 1 168 ? 1.105 -5.367 -3.767 1.00 98.88 168 ILE A O 1
ATOM 1165 N N . GLY A 1 169 ? 1.429 -5.180 -1.554 1.00 98.75 169 GLY A N 1
ATOM 1166 C CA . GLY A 1 169 ? 1.936 -6.536 -1.335 1.00 98.75 169 GLY A CA 1
ATOM 1167 C C . GLY A 1 169 ? 1.060 -7.326 -0.363 1.00 98.75 169 GLY A C 1
ATOM 1168 O O . GLY A 1 169 ? 0.901 -6.916 0.785 1.00 98.75 169 GLY A O 1
ATOM 1169 N N . VAL A 1 170 ? 0.519 -8.468 -0.797 1.00 98.75 170 VAL A N 1
ATOM 1170 C CA . VAL A 1 170 ? -0.218 -9.428 0.046 1.00 98.75 170 VAL A CA 1
ATOM 1171 C C . VAL A 1 170 ? 0.631 -10.676 0.273 1.00 98.75 170 VAL A C 1
ATOM 1173 O O . VAL A 1 170 ? 0.751 -11.529 -0.605 1.00 98.75 170 VAL A O 1
ATOM 1176 N N . GLU A 1 171 ? 1.227 -10.765 1.459 1.00 98.75 171 GLU A N 1
ATOM 1177 C CA . GLU A 1 171 ? 2.243 -11.758 1.837 1.00 98.75 171 GLU A CA 1
ATOM 1178 C C . GLU A 1 171 ? 1.771 -12.739 2.917 1.00 98.75 171 GLU A C 1
ATOM 1180 O O . GLU A 1 171 ? 2.422 -13.752 3.164 1.00 98.75 171 GLU A O 1
ATOM 1185 N N . THR A 1 172 ? 0.632 -12.463 3.552 1.00 98.50 172 THR A N 1
ATOM 1186 C CA . THR A 1 172 ? -0.108 -13.419 4.385 1.00 98.50 172 THR A CA 1
ATOM 1187 C C . THR A 1 172 ? -1.541 -13.558 3.876 1.00 98.50 172 THR A C 1
ATOM 1189 O O . THR A 1 172 ? -2.011 -12.726 3.099 1.00 98.50 172 THR A O 1
ATOM 1192 N N . ALA A 1 173 ? -2.231 -14.626 4.282 1.00 98.56 173 ALA A N 1
ATOM 1193 C CA . ALA A 1 173 ? -3.573 -14.925 3.799 1.00 98.56 173 ALA A CA 1
ATOM 1194 C 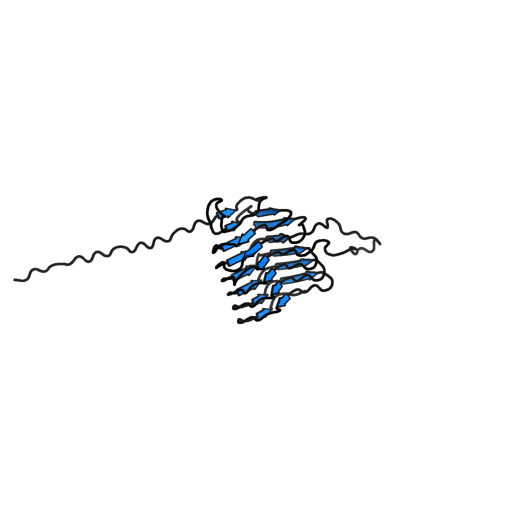C . ALA A 1 173 ? -4.538 -13.760 4.075 1.00 98.56 173 ALA A C 1
ATOM 1196 O O . ALA A 1 173 ? -4.636 -13.283 5.208 1.00 98.56 173 ALA A O 1
ATOM 1197 N N . LEU A 1 174 ? -5.271 -13.337 3.045 1.00 98.81 174 LEU A N 1
ATOM 1198 C CA . LEU A 1 174 ? -6.305 -12.309 3.137 1.00 98.81 174 LEU A CA 1
ATOM 1199 C C . LEU A 1 174 ? -7.681 -12.970 3.033 1.00 98.81 174 LEU A C 1
ATOM 1201 O O . LEU A 1 174 ? -8.110 -13.403 1.961 1.00 98.81 174 LEU A O 1
ATOM 1205 N N . ILE A 1 175 ? -8.389 -13.037 4.157 1.00 98.75 175 ILE A N 1
ATOM 1206 C CA . ILE A 1 175 ? -9.773 -13.500 4.220 1.00 98.75 175 ILE A CA 1
ATOM 1207 C C . ILE A 1 175 ? -10.690 -12.307 3.947 1.00 98.75 175 ILE A C 1
ATOM 1209 O O . ILE A 1 175 ? -11.216 -11.671 4.861 1.00 98.75 175 ILE A O 1
ATOM 1213 N N . GLY A 1 176 ? -10.846 -11.983 2.668 1.00 98.62 176 GLY A N 1
ATOM 1214 C CA . GLY A 1 176 ? -11.638 -10.857 2.190 1.00 98.62 176 GLY A CA 1
ATOM 1215 C C . GLY A 1 176 ? -11.213 -10.425 0.794 1.00 98.62 176 GLY A C 1
ATOM 1216 O O . GLY A 1 176 ? -10.556 -11.181 0.078 1.00 98.62 176 GLY A O 1
ATOM 1217 N N . ASN A 1 177 ? -11.634 -9.229 0.387 1.00 98.81 177 ASN A N 1
ATOM 1218 C CA . ASN A 1 177 ? -11.405 -8.724 -0.963 1.00 98.81 177 ASN A CA 1
ATOM 1219 C C . ASN A 1 177 ? -10.187 -7.799 -1.026 1.00 98.81 177 ASN A C 1
ATOM 1221 O O . ASN A 1 177 ? -9.951 -7.002 -0.113 1.00 98.81 177 ASN A O 1
ATOM 1225 N N . LEU A 1 178 ? -9.494 -7.844 -2.162 1.00 98.81 178 LEU A N 1
ATOM 1226 C CA . LEU A 1 178 ? -8.529 -6.835 -2.582 1.00 98.81 178 LEU A CA 1
ATOM 1227 C C . LEU A 1 178 ? -9.116 -6.085 -3.778 1.00 98.81 178 LEU A C 1
ATOM 1229 O O . LEU A 1 178 ? -9.270 -6.659 -4.853 1.00 98.81 178 LEU A O 1
ATOM 1233 N N . ASN A 1 179 ? -9.454 -4.812 -3.598 1.00 98.81 179 ASN A N 1
ATOM 1234 C CA . ASN A 1 179 ? -10.070 -4.004 -4.645 1.00 98.81 179 ASN A CA 1
ATOM 1235 C C . ASN A 1 179 ? -9.227 -2.764 -4.942 1.00 98.81 179 ASN A C 1
ATOM 1237 O O . ASN A 1 179 ? -8.935 -1.982 -4.038 1.00 98.81 179 ASN A O 1
ATOM 1241 N N . ASN A 1 180 ? -8.904 -2.568 -6.215 1.00 98.69 180 ASN A N 1
ATOM 1242 C CA . ASN A 1 180 ? -8.329 -1.350 -6.756 1.00 98.69 180 ASN A CA 1
ATOM 1243 C C . ASN A 1 180 ? -9.298 -0.707 -7.754 1.00 98.69 180 ASN A C 1
ATOM 1245 O O . ASN A 1 180 ? -9.508 -1.244 -8.843 1.00 98.69 180 ASN A O 1
ATOM 1249 N N . TYR A 1 181 ? -9.831 0.456 -7.390 1.00 98.69 181 TYR A N 1
ATOM 1250 C CA . TYR A 1 181 ? -10.572 1.366 -8.269 1.00 98.69 181 TYR A CA 1
ATOM 1251 C C . TYR A 1 181 ? -9.811 2.676 -8.526 1.00 98.69 181 TYR A C 1
ATOM 1253 O O . TYR A 1 181 ? -10.248 3.475 -9.349 1.00 98.69 181 TYR A O 1
ATOM 1261 N N . GLY A 1 182 ? -8.707 2.904 -7.810 1.00 98.56 182 GLY A N 1
ATOM 1262 C CA . GLY A 1 182 ? -7.899 4.117 -7.889 1.00 98.56 182 GLY A CA 1
ATOM 1263 C C . GLY A 1 182 ? -6.655 3.965 -8.761 1.00 98.56 182 GLY A C 1
ATOM 1264 O O . GLY A 1 182 ? -6.585 3.115 -9.652 1.00 98.56 182 GLY A O 1
ATOM 1265 N N . THR A 1 183 ? -5.652 4.793 -8.485 1.00 98.81 183 THR A N 1
ATOM 1266 C CA . THR A 1 183 ? -4.400 4.836 -9.248 1.00 98.81 183 THR A CA 1
ATOM 1267 C C . THR A 1 183 ? -3.259 4.227 -8.452 1.00 98.81 183 THR A C 1
ATOM 1269 O O . THR A 1 183 ? -2.976 4.641 -7.328 1.00 98.81 183 THR A O 1
ATOM 1272 N N . ILE A 1 184 ? -2.563 3.270 -9.057 1.00 98.88 184 ILE A N 1
ATOM 1273 C CA . ILE A 1 184 ? -1.367 2.653 -8.496 1.00 98.88 184 ILE A CA 1
ATOM 1274 C C . ILE A 1 184 ? -0.200 2.872 -9.452 1.00 98.88 184 ILE A C 1
ATOM 1276 O O . ILE A 1 184 ? -0.286 2.509 -10.623 1.00 98.88 184 ILE A O 1
ATOM 1280 N N . THR A 1 185 ? 0.907 3.401 -8.938 1.00 98.62 185 THR A N 1
ATOM 1281 C CA . THR A 1 185 ? 2.128 3.607 -9.720 1.00 98.62 185 THR A CA 1
ATOM 1282 C C . THR A 1 185 ? 3.336 3.087 -8.960 1.00 98.62 185 THR A C 1
ATOM 1284 O O . THR A 1 185 ? 3.513 3.367 -7.775 1.00 98.62 185 THR A O 1
ATOM 1287 N N . THR A 1 186 ? 4.189 2.341 -9.651 1.00 98.25 186 THR A N 1
ATOM 1288 C CA . THR A 1 186 ? 5.485 1.903 -9.131 1.00 98.25 186 THR A CA 1
ATOM 1289 C C . THR A 1 186 ? 6.608 2.307 -10.073 1.00 98.25 186 THR A C 1
ATOM 1291 O O . THR A 1 186 ? 6.450 2.215 -11.292 1.00 98.25 186 THR A O 1
ATOM 1294 N N . TYR A 1 187 ? 7.727 2.748 -9.505 1.00 97.56 187 TYR A N 1
ATOM 1295 C CA . TYR A 1 187 ? 8.969 3.041 -10.218 1.00 97.56 187 TYR A CA 1
ATOM 1296 C C . TYR A 1 187 ? 10.113 2.243 -9.595 1.00 97.56 187 TYR A C 1
ATOM 1298 O O . TYR A 1 187 ? 10.234 2.200 -8.372 1.00 97.56 187 TYR A O 1
ATOM 1306 N N . GLY A 1 188 ? 10.942 1.619 -10.423 1.00 97.12 188 GLY A N 1
ATOM 1307 C CA . GLY A 1 188 ? 12.082 0.808 -10.009 1.00 97.12 188 GLY A CA 1
ATOM 1308 C C . GLY A 1 188 ? 12.083 -0.584 -10.634 1.00 97.12 188 GLY A C 1
ATOM 1309 O O . GLY A 1 188 ? 11.054 -1.130 -11.038 1.00 97.12 188 GLY A O 1
ATOM 1310 N N . ASP A 1 189 ? 13.269 -1.173 -10.696 1.00 97.81 189 ASP A N 1
ATOM 1311 C CA . ASP A 1 189 ? 13.488 -2.479 -11.301 1.00 97.81 189 ASP A CA 1
ATOM 1312 C C . ASP A 1 189 ? 12.940 -3.602 -10.418 1.00 97.81 189 ASP A C 1
ATOM 1314 O O . ASP A 1 189 ? 13.057 -3.577 -9.189 1.00 97.81 189 ASP A O 1
ATOM 1318 N N . ASN A 1 190 ? 12.391 -4.643 -11.049 1.00 97.94 190 ASN A N 1
ATOM 1319 C CA . ASN A 1 190 ? 11.782 -5.806 -10.391 1.00 97.94 190 ASN A CA 1
ATOM 1320 C C . ASN A 1 190 ? 10.652 -5.443 -9.407 1.00 97.94 190 ASN A C 1
ATOM 1322 O O . ASN A 1 190 ? 10.370 -6.189 -8.464 1.00 97.94 190 ASN A O 1
ATOM 1326 N N . SER A 1 191 ? 10.019 -4.290 -9.608 1.00 98.38 191 SER A N 1
ATOM 1327 C CA . SER A 1 191 ? 8.935 -3.789 -8.766 1.00 98.38 191 SER A CA 1
ATOM 1328 C C . SER A 1 191 ? 7.568 -4.145 -9.339 1.00 98.38 191 SER A C 1
ATOM 1330 O O . SER A 1 191 ? 7.410 -4.338 -10.546 1.00 98.38 191 SER A O 1
ATOM 1332 N N . VAL A 1 192 ? 6.567 -4.281 -8.468 1.00 98.75 192 VAL A N 1
ATOM 1333 C CA . VAL A 1 192 ? 5.218 -4.682 -8.890 1.00 98.75 192 VAL A CA 1
ATOM 1334 C C . VAL A 1 192 ? 4.157 -3.764 -8.302 1.00 98.75 192 VAL A C 1
ATOM 1336 O O . VAL A 1 192 ? 4.147 -3.522 -7.098 1.00 98.75 192 VAL A O 1
ATOM 1339 N N . GLY A 1 193 ? 3.212 -3.308 -9.125 1.00 98.69 193 GLY A N 1
ATOM 1340 C CA . GLY A 1 193 ? 2.082 -2.500 -8.661 1.00 98.69 193 GLY A CA 1
ATOM 1341 C C . GLY A 1 193 ? 1.250 -3.238 -7.609 1.00 98.69 193 GLY A C 1
ATOM 1342 O O . GLY A 1 193 ? 1.203 -2.844 -6.445 1.00 98.69 193 GLY A O 1
ATOM 1343 N N . ILE A 1 194 ? 0.629 -4.352 -7.997 1.00 98.75 194 ILE A N 1
ATOM 1344 C CA . ILE A 1 194 ? -0.122 -5.230 -7.092 1.00 98.75 194 ILE A CA 1
ATOM 1345 C C . ILE A 1 194 ? 0.492 -6.625 -7.113 1.00 98.75 194 ILE A C 1
ATOM 1347 O O . ILE A 1 194 ? 0.478 -7.298 -8.142 1.00 98.75 194 ILE A O 1
ATOM 1351 N N . ARG A 1 195 ? 0.970 -7.099 -5.964 1.00 98.62 195 ARG A N 1
ATOM 1352 C CA . ARG A 1 195 ? 1.516 -8.445 -5.798 1.00 98.62 195 ARG A CA 1
ATOM 1353 C C . ARG A 1 195 ? 0.788 -9.220 -4.709 1.00 98.62 195 ARG A C 1
ATOM 1355 O O . ARG A 1 195 ? 0.588 -8.720 -3.607 1.00 98.62 195 ARG A O 1
ATOM 1362 N N . SER A 1 196 ? 0.479 -10.481 -4.986 1.00 98.31 196 SER A N 1
ATOM 1363 C CA . SER A 1 196 ? 0.038 -11.456 -3.988 1.00 98.31 196 SER A CA 1
ATOM 1364 C C . SER A 1 196 ? 0.931 -12.695 -4.045 1.00 98.31 196 SER A C 1
ATOM 1366 O O . SER A 1 196 ? 1.143 -13.272 -5.110 1.00 98.31 196 SER A O 1
ATOM 1368 N N . THR A 1 197 ? 1.477 -13.092 -2.897 1.00 98.44 197 THR A N 1
ATOM 1369 C CA . THR A 1 197 ? 2.222 -14.349 -2.702 1.00 98.44 197 THR A CA 1
ATOM 1370 C C . THR A 1 197 ? 1.521 -15.297 -1.729 1.00 98.44 197 THR A C 1
ATOM 1372 O O . THR A 1 197 ? 1.934 -16.448 -1.593 1.00 98.44 197 THR A O 1
ATOM 1375 N N . ALA A 1 198 ? 0.433 -14.847 -1.101 1.00 98.50 198 ALA A N 1
ATOM 1376 C CA . ALA A 1 198 ? -0.421 -15.623 -0.211 1.00 98.50 198 ALA A CA 1
ATOM 1377 C C . ALA A 1 198 ? -1.879 -15.631 -0.693 1.00 98.50 198 ALA A C 1
ATOM 1379 O O . ALA A 1 198 ? -2.303 -14.739 -1.426 1.00 98.50 198 ALA A O 1
ATOM 1380 N N . ALA A 1 199 ? -2.640 -16.644 -0.272 1.00 98.38 199 ALA A N 1
ATOM 1381 C CA . ALA A 1 199 ? -4.005 -16.864 -0.741 1.00 98.38 199 ALA A CA 1
ATOM 1382 C C . ALA A 1 199 ? -4.964 -15.712 -0.379 1.00 98.38 199 ALA A C 1
ATOM 1384 O O . ALA A 1 199 ? -4.898 -15.145 0.716 1.00 98.38 199 ALA A O 1
ATOM 1385 N N . ILE A 1 200 ? -5.900 -15.420 -1.284 1.00 98.81 200 ILE A N 1
ATOM 1386 C CA . ILE A 1 200 ? -6.981 -14.444 -1.099 1.00 98.81 200 ILE A CA 1
ATOM 1387 C C . ILE A 1 200 ? -8.317 -15.182 -1.219 1.00 98.81 200 ILE A C 1
ATOM 1389 O O . ILE A 1 200 ? -8.615 -15.789 -2.247 1.00 98.81 200 ILE A O 1
ATOM 1393 N N . THR A 1 201 ? -9.149 -15.161 -0.178 1.00 98.62 201 THR A N 1
ATOM 1394 C CA . THR A 1 201 ? -10.417 -15.918 -0.210 1.00 98.62 201 THR A CA 1
ATOM 1395 C C . THR A 1 201 ? -11.544 -15.172 -0.925 1.00 98.62 201 THR A C 1
ATOM 1397 O O . THR A 1 201 ? -12.466 -15.802 -1.440 1.00 98.62 201 THR A O 1
ATOM 1400 N N . GLY A 1 202 ? -11.498 -13.839 -0.948 1.00 98.62 202 GLY A N 1
ATOM 1401 C CA . GLY A 1 202 ? -12.475 -13.007 -1.638 1.00 98.62 202 GLY A CA 1
ATOM 1402 C C . GLY A 1 202 ? -12.099 -12.724 -3.088 1.00 98.62 202 GLY A C 1
ATOM 1403 O O . GLY A 1 202 ? -11.259 -13.391 -3.693 1.00 98.62 202 GLY A O 1
ATOM 1404 N N . ASN A 1 203 ? -12.756 -11.717 -3.653 1.00 98.69 203 ASN A N 1
ATOM 1405 C CA . ASN A 1 203 ? -12.480 -11.246 -5.000 1.00 98.69 203 ASN A CA 1
ATOM 1406 C C . ASN A 1 203 ? -11.197 -10.409 -5.034 1.00 98.69 203 ASN A C 1
ATOM 1408 O O . ASN A 1 203 ? -10.881 -9.681 -4.089 1.00 98.69 203 ASN A O 1
ATOM 1412 N N . VAL A 1 204 ? -10.521 -10.459 -6.178 1.00 98.75 204 VAL A N 1
ATOM 1413 C CA . VAL A 1 204 ? -9.475 -9.505 -6.545 1.00 98.75 204 VAL A CA 1
ATOM 1414 C C . VAL A 1 204 ? -10.007 -8.667 -7.699 1.00 98.75 204 VAL A C 1
ATOM 1416 O O . VAL A 1 204 ? -10.286 -9.200 -8.771 1.00 98.75 204 VAL A O 1
ATOM 1419 N N . THR A 1 205 ? -10.164 -7.365 -7.490 1.00 98.75 205 THR A N 1
ATOM 1420 C CA . THR A 1 205 ? -10.667 -6.436 -8.510 1.00 98.75 205 THR A CA 1
ATOM 1421 C C . THR A 1 205 ? -9.589 -5.418 -8.844 1.00 98.75 205 THR A C 1
ATOM 1423 O O . THR A 1 205 ? -9.125 -4.710 -7.957 1.00 98.75 205 THR A O 1
ATOM 1426 N N . VAL A 1 206 ? -9.214 -5.325 -10.117 1.00 98.56 206 VAL A N 1
ATOM 1427 C CA . VAL A 1 206 ? -8.297 -4.320 -10.663 1.00 98.56 206 VAL A CA 1
ATOM 1428 C C . VAL A 1 206 ? -9.025 -3.575 -11.779 1.00 98.56 206 VAL A C 1
ATOM 1430 O O . VAL A 1 206 ? -8.978 -3.957 -12.948 1.00 98.56 206 VAL A O 1
ATOM 1433 N N . ASP A 1 207 ? -9.776 -2.555 -11.381 1.00 98.38 207 ASP A N 1
ATOM 1434 C CA . ASP A 1 207 ? -10.601 -1.718 -12.262 1.00 98.38 207 ASP A CA 1
ATOM 1435 C C . ASP A 1 207 ? -9.999 -0.310 -12.434 1.00 98.38 207 ASP A C 1
ATOM 1437 O O . ASP A 1 207 ? -10.132 0.325 -13.474 1.00 98.38 207 ASP A O 1
ATOM 1441 N N . GLY A 1 208 ? -9.246 0.148 -11.431 1.00 98.19 208 GLY A N 1
ATOM 1442 C CA . GLY A 1 208 ? -8.401 1.336 -11.524 1.00 98.19 208 GLY A CA 1
ATOM 1443 C C . GLY A 1 208 ? -7.106 1.107 -12.318 1.00 98.19 208 GLY A C 1
ATOM 1444 O O . GLY A 1 208 ? -6.749 -0.029 -12.644 1.00 98.19 208 GLY A O 1
ATOM 1445 N N . SER A 1 209 ? -6.375 2.183 -12.619 1.00 98.44 209 SER A N 1
ATOM 1446 C CA . SER A 1 209 ? -5.115 2.117 -13.372 1.00 98.44 209 SER A CA 1
ATOM 1447 C C . SER A 1 209 ? -3.953 1.627 -12.511 1.00 98.44 209 SER A C 1
ATOM 1449 O O . SER A 1 209 ? -3.779 2.098 -11.385 1.00 98.44 209 SER A O 1
ATOM 1451 N N . VAL A 1 210 ? -3.122 0.745 -13.063 1.00 98.81 210 VAL A N 1
ATOM 1452 C CA . VAL A 1 210 ? -1.901 0.247 -12.424 1.00 98.81 210 VAL A CA 1
ATOM 1453 C C . VAL A 1 210 ? -0.734 0.352 -13.402 1.00 98.81 210 VAL A C 1
ATOM 1455 O O . VAL A 1 210 ? -0.788 -0.222 -14.486 1.00 98.81 210 VAL A O 1
ATOM 1458 N N . SER A 1 211 ? 0.319 1.066 -13.012 1.00 98.50 211 SER A N 1
ATOM 1459 C CA . SER A 1 211 ? 1.535 1.244 -13.810 1.00 98.50 211 SER A CA 1
ATOM 1460 C C . SER A 1 211 ? 2.776 0.785 -13.045 1.00 98.50 211 SER A C 1
ATOM 1462 O O . SER A 1 211 ? 2.923 1.086 -11.854 1.00 98.50 211 SER A O 1
ATOM 1464 N N . ALA A 1 212 ? 3.672 0.060 -13.713 1.00 98.06 212 ALA A N 1
ATOM 1465 C CA . ALA A 1 212 ? 4.962 -0.341 -13.164 1.00 98.06 212 ALA A CA 1
ATOM 1466 C C . ALA A 1 212 ? 6.099 -0.026 -14.142 1.00 98.06 212 ALA A C 1
ATOM 1468 O O . ALA A 1 212 ? 6.152 -0.555 -15.246 1.00 98.06 212 ALA A O 1
ATOM 1469 N N . ASN A 1 213 ? 7.019 0.839 -13.719 1.00 96.94 213 ASN A N 1
ATOM 1470 C CA . ASN A 1 213 ? 8.053 1.419 -14.570 1.00 96.94 213 ASN A CA 1
ATOM 1471 C C . ASN A 1 213 ? 9.430 0.974 -14.078 1.00 96.94 213 ASN A C 1
ATOM 1473 O O . ASN A 1 213 ? 9.858 1.364 -12.994 1.00 96.94 213 ASN A O 1
ATOM 1477 N N . GLY A 1 214 ? 10.115 0.150 -14.864 1.00 95.69 214 GLY A N 1
ATOM 1478 C CA . GLY A 1 214 ? 11.439 -0.369 -14.533 1.00 95.69 214 GLY A CA 1
ATOM 1479 C C . GLY A 1 214 ? 11.737 -1.674 -15.256 1.00 95.69 214 GLY A C 1
ATOM 1480 O O . GLY A 1 214 ? 10.837 -2.353 -15.761 1.00 95.69 214 GLY A O 1
ATOM 1481 N N . ALA A 1 215 ? 13.010 -2.050 -15.316 1.00 96.44 215 ALA A N 1
ATOM 1482 C CA . ALA A 1 215 ? 13.402 -3.326 -15.891 1.00 96.44 215 ALA A CA 1
ATOM 1483 C C . ALA A 1 215 ? 12.843 -4.475 -15.035 1.00 96.44 215 ALA A C 1
ATOM 1485 O O . ALA A 1 215 ? 13.013 -4.511 -13.818 1.00 96.44 215 ALA A O 1
ATOM 1486 N N . GLY A 1 216 ? 12.144 -5.422 -15.666 1.00 96.75 216 GLY A N 1
ATOM 1487 C CA . GLY A 1 216 ? 11.514 -6.543 -14.958 1.00 96.75 216 GLY A CA 1
ATOM 1488 C C . GLY A 1 216 ? 10.326 -6.152 -14.067 1.00 96.75 216 GLY A C 1
ATOM 1489 O O . GLY A 1 216 ? 9.893 -6.972 -13.256 1.00 96.75 216 GLY A O 1
ATOM 1490 N N . ALA A 1 217 ? 9.807 -4.927 -14.193 1.00 97.81 217 ALA A N 1
ATOM 1491 C CA . ALA A 1 217 ? 8.630 -4.485 -13.461 1.00 97.81 217 ALA A CA 1
ATOM 1492 C C . ALA A 1 217 ? 7.337 -5.113 -14.019 1.00 97.81 217 ALA A C 1
ATOM 1494 O O . ALA A 1 217 ? 7.272 -5.522 -15.180 1.00 97.81 217 ALA A O 1
ATOM 1495 N N . SER A 1 218 ? 6.299 -5.217 -13.188 1.00 98.31 218 SER A N 1
ATOM 1496 C CA . SER A 1 218 ? 4.989 -5.741 -13.601 1.00 98.31 218 SER A CA 1
ATOM 1497 C C . SER A 1 218 ? 3.846 -4.996 -12.921 1.00 98.31 218 SER A C 1
ATOM 1499 O O . SER A 1 218 ? 3.873 -4.772 -11.716 1.00 98.31 218 SER A O 1
ATOM 1501 N N . ALA A 1 219 ? 2.793 -4.640 -13.653 1.00 98.06 219 ALA A N 1
ATOM 1502 C CA . ALA A 1 219 ? 1.641 -3.974 -13.050 1.00 98.06 219 ALA A CA 1
ATOM 1503 C C . ALA A 1 219 ? 0.955 -4.863 -11.993 1.00 98.06 219 ALA A C 1
ATOM 1505 O O . ALA A 1 219 ? 0.679 -4.418 -10.878 1.00 98.06 219 ALA A O 1
ATOM 1506 N N . VAL A 1 220 ? 0.701 -6.135 -12.317 1.00 98.25 220 VAL A N 1
ATOM 1507 C CA . VAL A 1 220 ? -0.028 -7.069 -11.445 1.00 98.25 220 VAL A CA 1
ATOM 1508 C C . VAL A 1 220 ? 0.613 -8.456 -11.480 1.00 98.25 220 VAL A C 1
ATOM 1510 O O . VAL A 1 220 ? 0.860 -9.020 -12.543 1.00 98.25 220 VAL A O 1
ATOM 1513 N N . SER A 1 221 ? 0.829 -9.045 -10.303 1.00 98.00 221 SER A N 1
ATOM 1514 C CA . SER A 1 221 ? 1.336 -10.406 -10.119 1.00 98.00 221 SER A CA 1
ATOM 1515 C C . SER A 1 221 ? 0.544 -11.132 -9.028 1.00 98.00 221 SER A C 1
ATOM 1517 O O . SER A 1 221 ? 0.728 -10.889 -7.835 1.00 98.00 221 SER A O 1
ATOM 1519 N N . ILE A 1 222 ? -0.354 -12.035 -9.430 1.00 97.69 222 ILE A N 1
ATOM 1520 C CA . ILE A 1 222 ? -1.124 -12.886 -8.511 1.00 97.69 222 ILE A CA 1
ATOM 1521 C C . ILE A 1 222 ? -0.486 -14.276 -8.505 1.00 97.69 222 ILE A C 1
ATOM 1523 O O . ILE A 1 222 ? -0.679 -15.060 -9.428 1.00 97.69 222 ILE A O 1
ATOM 1527 N N . GLY A 1 223 ? 0.336 -14.546 -7.492 1.00 96.62 223 GLY A N 1
ATOM 1528 C CA . GLY A 1 223 ? 1.174 -15.743 -7.397 1.00 96.62 223 GLY A CA 1
ATOM 1529 C C . GLY A 1 223 ? 0.641 -16.837 -6.471 1.00 96.62 223 GLY A C 1
ATOM 1530 O O . GLY A 1 223 ? 1.381 -17.769 -6.166 1.00 96.62 223 GLY A O 1
ATOM 1531 N N . ASN A 1 224 ? -0.594 -16.721 -5.982 1.00 97.94 224 ASN A N 1
ATOM 1532 C CA . ASN A 1 224 ? -1.234 -17.706 -5.109 1.00 97.94 224 ASN A CA 1
ATOM 1533 C C . ASN A 1 224 ? -2.740 -17.803 -5.413 1.00 97.94 224 ASN A C 1
ATOM 1535 O O . ASN A 1 224 ? -3.260 -17.060 -6.248 1.00 97.94 224 ASN A O 1
ATOM 1539 N N . ASP A 1 225 ? -3.434 -18.712 -4.733 1.00 97.94 225 ASP A N 1
ATOM 1540 C CA . ASP A 1 225 ? -4.839 -19.007 -4.981 1.00 97.94 225 ASP A CA 1
ATOM 1541 C C . ASP A 1 225 ? -5.745 -17.820 -4.636 1.00 97.94 225 ASP A C 1
ATOM 1543 O O . ASP A 1 225 ? -5.675 -17.235 -3.550 1.00 97.94 225 ASP A O 1
ATOM 1547 N N . VAL A 1 226 ? -6.662 -17.519 -5.555 1.00 98.62 226 VAL A N 1
ATOM 1548 C CA . VAL A 1 226 ? -7.801 -16.631 -5.319 1.00 98.62 226 VAL A CA 1
ATOM 1549 C C . VAL A 1 226 ? -9.064 -17.478 -5.370 1.00 98.62 226 VAL A C 1
ATOM 1551 O O . VAL A 1 226 ? -9.373 -18.063 -6.405 1.00 98.62 226 VAL A O 1
ATOM 1554 N N . SER A 1 227 ? -9.790 -17.575 -4.255 1.00 98.50 227 SER A N 1
ATOM 1555 C CA . SER A 1 227 ? -11.032 -18.369 -4.211 1.00 98.50 227 SER A CA 1
ATOM 1556 C C . SER A 1 227 ? -12.220 -17.634 -4.839 1.00 98.50 227 SER A C 1
ATOM 1558 O O . SER A 1 227 ? -13.148 -18.272 -5.338 1.00 98.50 227 SER A O 1
ATOM 1560 N N . GLY A 1 228 ? -12.209 -16.299 -4.799 1.00 98.19 228 GLY A N 1
ATOM 1561 C CA . GLY A 1 228 ? -13.203 -15.461 -5.457 1.00 98.19 228 GLY A CA 1
ATOM 1562 C C . GLY A 1 228 ? -12.902 -15.209 -6.934 1.00 98.19 228 GLY A C 1
ATOM 1563 O O . GLY A 1 228 ? -12.035 -15.819 -7.557 1.00 98.19 228 GLY A O 1
ATOM 1564 N N . ARG A 1 229 ? -13.633 -14.260 -7.517 1.00 98.31 229 ARG A N 1
ATOM 1565 C CA . ARG A 1 229 ? -13.415 -13.808 -8.892 1.00 98.31 229 ARG A CA 1
ATOM 1566 C C . ARG A 1 229 ? -12.212 -12.869 -8.957 1.00 98.31 229 ARG A C 1
ATOM 1568 O O . ARG A 1 229 ? -12.137 -11.902 -8.200 1.00 98.31 229 ARG A O 1
ATOM 1575 N N . VAL A 1 230 ? -11.349 -13.090 -9.944 1.00 98.31 230 VAL A N 1
ATOM 1576 C CA . VAL A 1 230 ? -10.360 -12.102 -10.388 1.00 98.31 230 VAL A CA 1
ATOM 1577 C C . VAL A 1 230 ? -10.970 -11.280 -11.524 1.00 98.31 230 VAL A C 1
ATOM 1579 O O . VAL A 1 230 ? -11.410 -11.833 -12.531 1.00 98.31 230 VAL A O 1
ATOM 1582 N N . THR A 1 231 ? -11.036 -9.963 -11.356 1.00 98.44 231 THR A N 1
ATOM 1583 C CA . THR A 1 231 ? -11.502 -9.016 -12.377 1.00 98.44 231 THR A CA 1
ATOM 1584 C C . THR A 1 231 ? -10.373 -8.075 -12.735 1.00 98.44 231 THR A C 1
ATOM 1586 O O . THR A 1 231 ? -9.841 -7.409 -11.854 1.00 98.44 231 THR A O 1
ATOM 1589 N N . VAL A 1 232 ? -10.056 -7.986 -14.023 1.00 97.38 232 VAL A N 1
ATOM 1590 C CA . VAL A 1 232 ? -9.101 -7.018 -14.564 1.00 97.38 232 VAL A CA 1
ATOM 1591 C C . VAL A 1 232 ? -9.809 -6.247 -15.669 1.00 97.38 232 VAL A C 1
ATOM 1593 O O . VAL A 1 232 ? -10.172 -6.829 -16.690 1.00 97.38 232 VAL A O 1
ATOM 1596 N N . GLN A 1 233 ? -10.082 -4.971 -15.414 1.00 96.94 233 GLN A N 1
ATOM 1597 C CA . GLN A 1 233 ? -10.795 -4.062 -16.322 1.00 96.94 233 GLN A CA 1
ATOM 1598 C C . GLN A 1 233 ? -10.118 -2.687 -16.431 1.00 96.94 233 GLN A C 1
ATOM 1600 O O . GLN A 1 233 ? -10.378 -1.963 -17.390 1.00 96.94 233 GLN A O 1
ATOM 1605 N N . GLY A 1 234 ? -9.209 -2.365 -15.506 1.00 94.56 234 GLY A N 1
ATOM 1606 C CA . GLY A 1 234 ? -8.406 -1.150 -15.547 1.00 94.56 234 GLY A CA 1
ATOM 1607 C C . GLY A 1 234 ? -7.246 -1.203 -16.542 1.00 94.56 234 GLY A C 1
ATOM 1608 O O . GLY A 1 234 ? -6.900 -2.253 -17.087 1.00 94.56 234 GLY A O 1
ATOM 1609 N N . SER A 1 235 ? -6.617 -0.047 -16.757 1.00 96.75 235 SER A N 1
ATOM 1610 C CA . SER A 1 235 ? -5.396 0.063 -17.562 1.00 96.75 235 SER A CA 1
ATOM 1611 C C . SER A 1 235 ? -4.203 -0.503 -16.798 1.00 96.75 235 SER A C 1
ATOM 1613 O O . SER A 1 235 ? -3.904 -0.022 -15.706 1.00 96.75 235 SER A O 1
ATOM 1615 N N . LEU A 1 236 ? -3.511 -1.480 -17.385 1.00 97.75 236 LEU A N 1
ATOM 1616 C CA . LEU A 1 236 ? -2.284 -2.068 -16.847 1.00 97.75 236 LEU A CA 1
ATOM 1617 C C . LEU A 1 236 ? -1.126 -1.786 -17.808 1.00 97.75 236 LEU A C 1
ATOM 1619 O O . LEU A 1 236 ? -1.222 -2.153 -18.980 1.00 97.75 236 LEU A O 1
ATOM 1623 N N . THR A 1 237 ? -0.064 -1.147 -17.319 1.00 94.56 237 THR A N 1
ATOM 1624 C CA . THR A 1 237 ? 1.128 -0.792 -18.113 1.00 94.56 237 THR A CA 1
ATOM 1625 C C . THR A 1 237 ? 2.403 -1.164 -17.388 1.00 94.56 237 THR A C 1
ATOM 1627 O O . THR A 1 237 ? 2.488 -0.806 -16.189 1.00 94.56 237 THR A O 1
#